Protein AF-A0A9X4EB50-F1 (afdb_monomer_lite)

Radius of gyration: 26.97 Å; chains: 1; bounding box: 68×65×65 Å

Secondary structure (DSSP, 8-state):
------------------------------------HHHHSSS-SEEEEEEESSSSBEEEEEEPGGGTT-HHHHHHHHHHHSTT-SSB-EEEEETTS--PPSB-HHHHHHTTGGGTS--SEEEETTEEEEE-TTTS-STT--GGG--STTHHHHHHHHHHHHHHHHHHHHHTPPP-THHHHHHHHHHH-S-HHHHHHHHHHHHHHHHSPP-S-TTHHHHHHHHHHHHHHHHHHHHHH---

Sequence (240 aa):
MHLSEGRMKKYILSGLFCLSLVVSFLVLAKNDDAISAETMEKKTKWHLVGGLSEGPYSPFIEISSDSLKDRSVYDGAVSAVCRDHNPCFVAFFAVGDKIPQSQESSKFFGDGGWKNYKAIAYWSNDSYTVWDCERAGADGAPLSSLCGPFVHDAYRAILSVANRATMAHFCGWAENNSLTFAKQYIQNIKNLPRRAQFQRALDETISQSYGGSPANCVSLRGMVEHDVEDAVKLLREHQI

Structure (mmCIF, N/CA/C/O backbone):
data_AF-A0A9X4EB50-F1
#
_entry.id   AF-A0A9X4EB50-F1
#
loop_
_atom_site.group_PDB
_atom_site.id
_atom_site.type_symbol
_atom_site.label_atom_id
_atom_site.label_alt_id
_atom_site.label_comp_id
_atom_site.label_asym_id
_atom_site.label_entity_id
_atom_site.label_seq_id
_atom_site.pdbx_PDB_ins_code
_atom_site.Cartn_x
_atom_site.Cartn_y
_atom_site.Cartn_z
_atom_site.occupancy
_atom_site.B_iso_or_equiv
_atom_site.auth_seq_id
_atom_site.auth_comp_id
_atom_site.auth_asym_id
_atom_site.auth_atom_id
_atom_site.pdbx_PDB_model_num
ATOM 1 N N . MET A 1 1 ? 47.250 23.700 -2.923 1.00 39.47 1 MET A N 1
ATOM 2 C CA . MET A 1 1 ? 47.155 25.174 -2.888 1.00 39.47 1 MET A CA 1
ATOM 3 C C . MET A 1 1 ? 45.768 25.546 -2.384 1.00 39.47 1 MET A C 1
ATOM 5 O O . MET A 1 1 ? 44.798 25.097 -2.966 1.00 39.47 1 MET A O 1
ATOM 9 N N . HIS A 1 2 ? 45.747 26.275 -1.267 1.00 46.38 2 HIS A N 1
ATOM 10 C CA . HIS A 1 2 ? 44.659 27.014 -0.608 1.00 46.38 2 HIS A CA 1
ATOM 11 C C . HIS A 1 2 ? 43.280 26.381 -0.335 1.00 46.38 2 HIS A C 1
ATOM 13 O O . HIS A 1 2 ? 42.388 26.351 -1.173 1.00 46.38 2 HIS A O 1
ATOM 19 N N . LEU A 1 3 ? 43.112 26.031 0.948 1.00 42.09 3 LEU A N 1
ATOM 20 C CA . LEU A 1 3 ? 41.880 26.113 1.736 1.00 42.09 3 LEU A CA 1
ATOM 21 C C . LEU A 1 3 ? 41.531 27.592 2.031 1.00 42.09 3 LEU A C 1
ATOM 23 O O . LEU A 1 3 ? 42.435 28.381 2.305 1.00 42.09 3 LEU A O 1
ATOM 27 N N . SER A 1 4 ? 4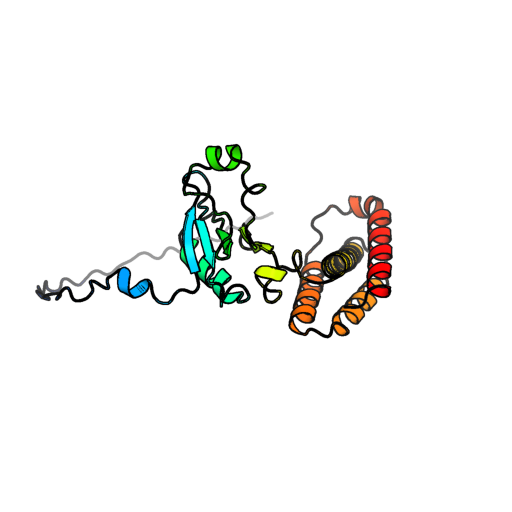0.241 27.940 2.035 1.00 45.84 4 SER A N 1
ATOM 28 C CA . SER A 1 4 ? 39.660 29.161 2.636 1.00 45.84 4 SER A CA 1
ATOM 29 C C . SER A 1 4 ? 38.245 28.777 3.093 1.00 45.84 4 SER A C 1
ATOM 31 O O . SER A 1 4 ? 37.386 28.523 2.260 1.00 45.84 4 SER A O 1
ATOM 33 N N . GLU A 1 5 ? 37.991 28.438 4.358 1.00 48.38 5 GLU A N 1
ATOM 34 C CA . GLU A 1 5 ? 37.751 29.341 5.497 1.00 48.38 5 GLU A CA 1
ATOM 35 C C . GLU A 1 5 ? 36.969 30.616 5.138 1.00 48.38 5 GLU A C 1
ATOM 37 O O . GLU A 1 5 ? 37.501 31.542 4.530 1.00 48.38 5 GLU A O 1
ATOM 42 N N . GLY A 1 6 ? 35.701 30.666 5.563 1.00 48.91 6 GLY A N 1
ATOM 43 C CA . GLY A 1 6 ? 34.831 31.841 5.531 1.00 48.91 6 GLY A CA 1
ATOM 44 C C . GLY A 1 6 ? 34.066 31.952 6.850 1.00 48.91 6 GLY A C 1
ATOM 45 O O . GLY A 1 6 ? 33.256 31.094 7.185 1.00 48.91 6 GLY A O 1
ATOM 46 N N . ARG A 1 7 ? 34.405 32.984 7.628 1.00 53.62 7 ARG A N 1
ATOM 47 C CA . ARG A 1 7 ? 34.083 33.177 9.049 1.00 53.62 7 ARG A CA 1
ATOM 48 C C . ARG A 1 7 ? 32.658 33.656 9.334 1.00 53.62 7 ARG A C 1
ATOM 50 O O . ARG A 1 7 ? 32.098 34.486 8.625 1.00 53.62 7 ARG A O 1
ATOM 57 N N . MET A 1 8 ? 32.213 33.229 10.516 1.00 40.28 8 MET A N 1
ATOM 58 C CA . MET A 1 8 ? 31.243 33.839 11.432 1.00 40.28 8 MET A CA 1
ATOM 59 C C . MET A 1 8 ? 31.139 35.372 11.368 1.00 40.28 8 MET A C 1
ATOM 61 O O . MET A 1 8 ? 32.136 36.079 11.536 1.00 40.28 8 MET A O 1
ATOM 65 N N . LYS A 1 9 ? 29.899 35.877 11.326 1.00 52.44 9 LYS A N 1
ATOM 66 C CA . LYS A 1 9 ? 29.554 37.219 11.811 1.00 52.44 9 LYS A CA 1
ATOM 67 C C . LYS A 1 9 ? 28.901 37.123 13.189 1.00 52.44 9 LYS A C 1
ATOM 69 O O . LYS A 1 9 ? 27.821 36.566 13.344 1.00 52.44 9 LYS A O 1
ATOM 74 N N . LYS A 1 10 ? 29.604 37.686 14.173 1.00 45.78 10 LYS A N 1
ATOM 75 C CA . LYS A 1 10 ? 29.105 38.052 15.500 1.00 45.78 10 LYS A CA 1
ATOM 76 C C . LYS A 1 10 ? 28.172 39.258 15.367 1.00 45.78 10 LYS A C 1
ATOM 78 O O . LYS A 1 10 ? 28.560 40.237 14.736 1.00 45.78 10 LYS A O 1
ATOM 83 N N . TYR A 1 11 ? 27.032 39.222 16.045 1.00 51.88 11 TYR A N 1
ATOM 84 C CA . TYR A 1 11 ? 26.310 40.423 16.459 1.00 51.88 11 TYR A CA 1
ATOM 85 C C . TYR A 1 11 ? 26.076 40.323 17.968 1.00 51.88 11 TYR A C 1
ATOM 87 O O . TYR A 1 11 ? 25.438 39.393 18.452 1.00 51.88 11 TYR A O 1
ATOM 95 N N . ILE A 1 12 ? 26.699 41.247 18.697 1.00 49.25 12 ILE A N 1
ATOM 96 C CA . ILE A 1 12 ? 26.521 41.510 20.128 1.00 49.25 12 ILE A CA 1
ATOM 97 C C . ILE A 1 12 ? 25.937 42.925 20.226 1.00 49.25 12 ILE A C 1
ATOM 99 O O . ILE A 1 12 ? 26.247 43.761 19.377 1.00 49.25 12 ILE A O 1
ATOM 103 N N . LEU A 1 13 ? 25.221 43.161 21.328 1.00 40.31 13 LEU A N 1
ATOM 104 C CA . LEU A 1 13 ? 24.739 44.425 21.899 1.00 40.31 13 LEU A CA 1
ATOM 105 C C . LEU A 1 13 ? 23.383 44.901 21.375 1.00 40.31 13 LEU A C 1
ATOM 107 O O . LEU A 1 13 ? 23.121 44.845 20.185 1.00 40.31 13 LEU A O 1
ATOM 111 N N . SER A 1 14 ? 22.495 45.496 22.168 1.00 43.50 14 SER A N 1
ATOM 112 C CA . SER A 1 14 ? 22.321 45.688 23.618 1.00 43.50 14 SER A CA 1
ATOM 113 C C . SER A 1 14 ? 21.072 46.569 23.744 1.00 43.50 14 SER A C 1
ATOM 115 O O . SER A 1 14 ? 20.912 47.497 22.958 1.00 43.50 14 SER A O 1
ATOM 117 N N . GLY A 1 15 ? 20.234 46.337 24.750 1.00 40.16 15 GLY A N 1
ATOM 118 C CA . GLY A 1 15 ? 19.094 47.197 25.103 1.00 40.16 15 GLY A CA 1
ATOM 119 C C . GLY A 1 15 ? 18.082 46.346 25.860 1.00 40.16 15 GLY A C 1
ATOM 120 O O . GLY A 1 15 ? 17.435 45.506 25.255 1.00 40.16 15 GLY A O 1
ATOM 121 N N . LEU A 1 16 ? 18.058 46.286 27.193 1.00 49.62 16 LEU A N 1
ATOM 122 C CA . LEU A 1 16 ? 17.945 47.332 28.217 1.00 49.62 16 LEU A CA 1
ATOM 123 C C . LEU A 1 16 ? 16.684 48.199 28.054 1.00 49.62 16 LEU A C 1
ATOM 125 O O . LEU A 1 16 ? 16.512 48.845 27.029 1.00 49.62 16 LEU A O 1
ATOM 129 N N . PHE A 1 17 ? 15.906 48.243 29.145 1.00 40.59 17 PHE A N 1
ATOM 130 C CA . PHE A 1 17 ? 14.668 48.992 29.414 1.00 40.59 17 PHE A CA 1
ATOM 131 C C . PHE A 1 17 ? 13.346 48.380 28.918 1.00 40.59 17 PHE A C 1
ATOM 133 O O . PHE A 1 17 ? 12.960 48.541 27.771 1.00 40.59 17 PHE A O 1
ATOM 140 N N . CYS A 1 18 ? 12.570 47.790 29.835 1.00 43.38 18 CYS A N 1
ATOM 141 C CA . CYS A 1 18 ? 11.530 48.560 30.530 1.00 43.38 18 CYS A CA 1
ATOM 142 C C . CYS A 1 18 ? 10.892 47.742 31.667 1.00 43.38 18 CYS A C 1
ATOM 144 O O . CYS A 1 18 ? 10.164 46.779 31.442 1.00 43.38 18 CYS A O 1
ATOM 146 N N . LEU A 1 19 ? 11.155 48.173 32.904 1.00 46.66 19 LEU A N 1
ATOM 147 C CA . LEU A 1 19 ? 10.290 47.927 34.053 1.00 46.66 19 LEU A CA 1
ATOM 148 C C . LEU A 1 19 ? 8.937 48.593 33.765 1.00 46.66 19 LEU A C 1
ATOM 150 O O . LEU A 1 19 ? 8.889 49.811 33.609 1.00 46.66 19 LEU A O 1
ATOM 154 N N . SER A 1 20 ? 7.839 47.839 33.754 1.00 46.81 20 SER A N 1
ATOM 155 C CA . SER A 1 20 ? 6.519 48.430 33.989 1.00 46.81 20 SER A CA 1
ATOM 156 C C . SER A 1 20 ? 5.539 47.410 34.564 1.00 46.81 20 SER A C 1
ATOM 158 O O . SER A 1 20 ? 5.224 46.398 33.954 1.00 46.81 20 SER A O 1
ATOM 160 N N . LEU A 1 21 ? 5.111 47.738 35.784 1.00 49.25 21 LEU A N 1
ATOM 161 C CA . LEU A 1 21 ? 3.793 47.519 36.370 1.00 49.25 21 LEU A CA 1
ATOM 162 C C . LEU A 1 21 ? 3.183 46.113 36.322 1.00 49.25 21 LEU A C 1
ATOM 164 O O . LEU A 1 21 ? 2.474 45.713 35.404 1.00 49.25 21 LEU A O 1
ATOM 168 N N . VAL A 1 22 ? 3.329 45.463 37.476 1.00 47.59 22 VAL A N 1
ATOM 169 C CA . VAL A 1 22 ? 2.351 44.552 38.068 1.00 47.59 22 VAL A CA 1
ATOM 170 C C . VAL A 1 22 ? 0.980 45.241 38.090 1.00 47.59 22 VAL A C 1
ATOM 172 O O . VAL A 1 22 ? 0.720 46.097 38.934 1.00 47.59 22 VAL A O 1
ATOM 175 N N . VAL A 1 23 ? 0.100 44.867 37.164 1.00 49.81 23 VAL A N 1
ATOM 176 C CA . VAL A 1 23 ? -1.345 45.053 37.322 1.00 49.81 23 VAL A CA 1
ATOM 177 C C . VAL A 1 23 ? -1.930 43.677 37.588 1.00 49.81 23 VAL A C 1
ATOM 179 O O . VAL A 1 23 ? -2.120 42.868 36.683 1.00 49.81 23 VAL A O 1
ATOM 182 N N . SER A 1 24 ? -2.175 43.413 38.868 1.00 46.78 24 SER A N 1
ATOM 183 C CA . SER A 1 24 ? -2.929 42.262 39.346 1.00 46.78 24 SER A CA 1
ATOM 184 C C . SER A 1 24 ? -4.380 42.374 38.877 1.00 46.78 24 SER A C 1
ATOM 186 O O . SER A 1 24 ? -5.237 42.887 39.593 1.00 46.78 24 SER A O 1
ATOM 188 N N . PHE A 1 25 ? -4.667 41.888 37.672 1.00 45.66 25 PHE A N 1
ATOM 189 C CA . PHE A 1 25 ? -6.023 41.503 37.308 1.00 45.66 25 PHE A CA 1
ATOM 190 C C . PHE A 1 25 ? -6.305 40.133 37.927 1.00 45.66 25 PHE A C 1
ATOM 192 O O . PHE A 1 25 ? -5.902 39.093 37.411 1.00 45.66 25 PHE A O 1
ATOM 199 N N . LEU A 1 26 ? -7.021 40.152 39.052 1.00 45.81 26 LEU A N 1
ATOM 200 C CA . LEU A 1 26 ? -7.859 39.046 39.505 1.00 45.81 26 LEU A CA 1
ATOM 201 C C . LEU A 1 26 ? -8.949 38.831 38.444 1.00 45.81 26 LEU A C 1
ATOM 203 O O . LEU A 1 26 ? -10.076 39.305 38.567 1.00 45.81 26 LEU A O 1
ATOM 207 N N . VAL A 1 27 ? -8.589 38.152 37.355 1.00 45.38 27 VAL A N 1
ATOM 208 C CA . VAL A 1 27 ? -9.569 37.527 36.475 1.00 45.38 27 VAL A CA 1
ATOM 209 C C . VAL A 1 27 ? -10.101 36.334 37.251 1.00 45.38 27 VAL A C 1
ATOM 211 O O . VAL A 1 27 ? -9.428 35.317 37.404 1.00 45.38 27 VAL A O 1
ATOM 214 N N . LEU A 1 28 ? -11.314 36.491 37.779 1.00 48.03 28 LEU A N 1
ATOM 215 C CA . LEU A 1 28 ? -12.214 35.388 38.089 1.00 48.03 28 LEU A CA 1
ATOM 216 C C . LEU A 1 28 ? -12.421 34.599 36.791 1.00 48.03 28 LEU A C 1
ATOM 218 O O . LEU A 1 28 ? -13.359 34.852 36.035 1.00 48.03 28 LEU A O 1
ATOM 222 N N . ALA A 1 29 ? -11.500 33.676 36.508 1.00 46.31 29 ALA A N 1
ATOM 223 C CA . ALA A 1 29 ? -11.695 32.626 35.529 1.00 46.31 29 ALA A CA 1
ATOM 224 C C . ALA A 1 29 ? -12.806 31.736 36.084 1.00 46.31 29 ALA A C 1
ATOM 226 O O . ALA A 1 29 ? -12.610 30.875 36.939 1.00 46.31 29 ALA A O 1
ATOM 227 N N . LYS A 1 30 ? -14.016 32.062 35.651 1.00 43.75 30 LYS A N 1
ATOM 228 C CA . LYS A 1 30 ? -15.194 31.232 35.775 1.00 43.75 30 LYS A CA 1
ATOM 229 C C . LYS A 1 30 ? -14.856 29.917 35.066 1.00 43.75 30 LYS A C 1
ATOM 231 O O . LYS A 1 30 ? -14.656 29.910 33.855 1.00 43.75 30 LYS A O 1
ATOM 236 N N . ASN A 1 31 ? -14.697 28.848 35.843 1.00 50.66 31 ASN A N 1
ATOM 237 C CA . ASN A 1 31 ? -14.555 27.477 35.359 1.00 50.66 31 ASN A CA 1
ATOM 238 C C . ASN A 1 31 ? -15.843 27.072 34.622 1.00 50.66 31 ASN A C 1
ATOM 240 O O . ASN A 1 31 ? -16.690 26.402 35.200 1.00 50.66 31 ASN A O 1
ATOM 244 N N . ASP A 1 32 ? -15.990 27.495 33.369 1.00 47.88 32 ASP A N 1
ATOM 245 C CA . ASP A 1 32 ? -17.069 27.079 32.463 1.00 47.88 32 ASP A CA 1
ATOM 246 C C . ASP A 1 32 ? -16.516 26.249 31.280 1.00 47.88 32 ASP A C 1
ATOM 248 O O . ASP A 1 32 ? -17.166 26.150 30.252 1.00 47.88 32 ASP A O 1
ATOM 252 N N . ASP A 1 33 ? -15.353 25.598 31.432 1.00 47.56 33 ASP A N 1
ATOM 253 C CA . ASP A 1 33 ? -14.819 24.625 30.458 1.00 47.56 33 ASP A CA 1
ATOM 254 C C . ASP A 1 33 ? -14.447 23.292 31.130 1.00 47.56 33 ASP A C 1
ATOM 256 O O . ASP A 1 33 ? -13.421 22.675 30.854 1.00 47.56 33 ASP A O 1
ATOM 260 N N . ALA A 1 34 ? -15.325 22.784 31.995 1.00 46.28 34 ALA A N 1
ATOM 261 C CA . ALA A 1 34 ? -15.475 21.336 32.092 1.00 46.28 34 ALA A CA 1
ATOM 262 C C . ALA A 1 34 ? -16.321 20.889 30.892 1.00 46.28 34 ALA A C 1
ATOM 264 O O . ALA A 1 34 ? -17.492 20.533 31.027 1.00 46.28 34 ALA A O 1
ATOM 265 N N . ILE A 1 35 ? -15.732 20.949 29.692 1.00 48.12 35 ILE A N 1
ATOM 266 C CA . ILE A 1 35 ? -16.211 20.166 28.555 1.00 48.12 35 ILE A CA 1
ATOM 267 C C . ILE A 1 35 ? -16.019 18.716 28.992 1.00 48.12 35 ILE A C 1
ATOM 269 O O . ILE A 1 35 ? -14.921 18.168 28.913 1.00 48.12 35 ILE A O 1
ATOM 273 N N . SER A 1 36 ? -17.079 18.148 29.569 1.00 43.75 36 SER A N 1
ATOM 274 C CA . SER A 1 36 ? -17.135 16.752 29.976 1.00 43.75 36 SER A CA 1
ATOM 275 C C . SER A 1 36 ? -16.658 15.894 28.808 1.00 43.75 36 SER A C 1
ATOM 277 O O . SER A 1 36 ? -17.140 16.044 27.682 1.00 43.75 36 SER A O 1
ATOM 279 N N . ALA A 1 37 ? -15.706 14.999 29.069 1.00 50.03 37 ALA A N 1
ATOM 280 C CA . ALA A 1 37 ? -15.256 14.001 28.104 1.00 50.03 37 ALA A CA 1
ATOM 281 C C . ALA A 1 37 ? -16.437 13.176 27.540 1.00 50.03 37 ALA A C 1
ATOM 283 O O . ALA A 1 37 ? -16.363 12.708 26.407 1.00 50.03 37 ALA A O 1
ATOM 284 N N . GLU A 1 38 ? -17.563 13.104 28.262 1.00 45.56 38 GLU A N 1
ATOM 285 C CA . GLU A 1 38 ? -18.809 12.462 27.816 1.00 45.56 38 GLU A CA 1
ATOM 286 C C . GLU A 1 38 ? -19.515 13.203 26.666 1.00 45.56 38 GLU A C 1
ATOM 288 O O . GLU A 1 38 ? -20.255 12.592 25.899 1.00 45.56 38 GLU A O 1
ATOM 293 N N . THR A 1 39 ? -19.291 14.510 26.472 1.00 41.53 39 THR A N 1
ATOM 294 C CA . THR A 1 39 ? -19.908 15.254 25.354 1.00 41.53 39 THR A CA 1
ATOM 295 C C . THR A 1 39 ? -19.079 15.211 24.066 1.00 41.53 39 THR A C 1
ATOM 297 O O . THR A 1 39 ? -19.601 15.538 22.999 1.00 41.53 39 THR A O 1
ATOM 300 N N . MET A 1 40 ? -17.813 14.777 24.130 1.00 44.44 40 MET A N 1
ATOM 301 C CA . MET A 1 40 ? -16.990 14.470 22.947 1.00 44.44 40 MET A CA 1
ATOM 302 C C . MET A 1 40 ? -17.185 13.032 22.441 1.00 44.44 40 MET A C 1
ATOM 304 O O . MET A 1 40 ? -16.846 12.739 21.296 1.00 44.44 40 MET A O 1
ATOM 308 N N . GLU A 1 41 ? -17.804 12.160 23.240 1.00 47.09 41 GLU A N 1
ATOM 309 C CA . GLU A 1 41 ? -18.050 10.744 22.925 1.00 47.09 41 GLU A CA 1
ATOM 310 C C . GLU A 1 41 ? -19.070 10.536 21.784 1.00 47.09 41 GLU A C 1
ATOM 312 O O . GLU A 1 41 ? -19.287 9.429 21.299 1.00 47.09 41 GLU A O 1
ATOM 317 N N . LYS A 1 42 ? -19.684 11.616 21.289 1.00 51.75 42 LYS A N 1
ATOM 318 C CA . LYS A 1 42 ? -20.732 11.572 20.265 1.00 51.75 42 LYS A CA 1
ATOM 319 C C . LYS A 1 42 ? -20.375 12.377 19.016 1.00 51.75 42 LYS A C 1
ATOM 321 O O . LYS A 1 42 ? -21.137 13.258 18.620 1.00 51.75 42 LYS A O 1
ATOM 326 N N . LYS A 1 43 ? -19.230 12.091 18.376 1.00 62.59 43 LYS A N 1
ATOM 327 C CA . LYS A 1 43 ? -19.022 12.465 16.955 1.00 62.59 43 LYS A CA 1
ATOM 328 C C . LYS A 1 43 ? -17.839 11.836 16.218 1.00 62.59 43 LYS A C 1
ATOM 330 O O . LYS A 1 43 ? -17.666 12.146 15.038 1.00 62.59 43 LYS A O 1
ATOM 335 N N . THR A 1 44 ? -17.017 11.002 16.847 1.00 83.00 44 THR A N 1
ATOM 336 C CA . THR A 1 44 ? -15.944 10.311 16.122 1.00 83.00 44 THR A CA 1
ATOM 337 C C . THR A 1 44 ? -16.485 9.028 15.497 1.00 83.00 44 THR A C 1
ATOM 339 O O . THR A 1 44 ? -17.208 8.267 16.128 1.00 83.00 44 THR A O 1
ATOM 342 N N . LYS A 1 45 ? -16.142 8.789 14.229 1.00 95.50 45 LYS A N 1
ATOM 343 C CA . LYS A 1 45 ? -16.490 7.573 13.467 1.00 95.50 45 LYS A CA 1
ATOM 344 C C . LYS A 1 45 ? -15.583 6.374 13.814 1.00 95.50 45 LYS A C 1
ATOM 346 O O . LYS A 1 45 ? -15.393 5.459 13.012 1.00 95.50 45 LYS A O 1
ATOM 351 N N . TRP A 1 46 ? -14.939 6.442 14.974 1.00 96.94 46 TRP A N 1
ATOM 352 C CA . TRP A 1 46 ? -13.966 5.486 15.478 1.00 96.94 46 TRP A CA 1
ATOM 353 C C . TRP A 1 46 ? -13.783 5.671 16.986 1.00 96.94 46 TRP A C 1
ATOM 355 O O . TRP A 1 46 ? -14.023 6.765 17.515 1.00 96.94 46 TRP A O 1
ATOM 365 N N . HIS A 1 47 ? -13.315 4.621 17.657 1.00 96.00 47 HIS A N 1
ATOM 366 C CA . HIS A 1 47 ? -13.011 4.610 19.088 1.00 96.00 47 HIS A CA 1
ATOM 367 C C . HIS A 1 47 ? -11.738 3.819 19.390 1.00 96.00 47 HIS A C 1
ATOM 369 O O . HIS A 1 47 ? -11.449 2.795 18.773 1.00 96.00 47 HIS A O 1
ATOM 375 N N . LEU A 1 48 ? -10.966 4.310 20.362 1.00 96.50 48 LEU A N 1
ATOM 376 C CA . LEU A 1 48 ? -9.804 3.605 20.897 1.00 96.50 48 LEU A CA 1
ATOM 377 C C . LEU A 1 48 ? -10.293 2.481 21.821 1.00 96.50 48 LEU A C 1
ATOM 379 O O . LEU A 1 48 ? -10.901 2.748 22.853 1.00 96.50 48 LEU A O 1
ATOM 383 N N . VAL A 1 49 ? -10.021 1.232 21.453 1.00 97.06 49 VAL A N 1
ATOM 384 C CA . VAL A 1 49 ? -10.494 0.023 22.159 1.00 97.06 49 VAL A CA 1
ATOM 385 C C . VAL A 1 49 ? -9.397 -0.688 22.942 1.00 97.06 49 VAL A C 1
ATOM 387 O O . VAL A 1 49 ? -9.682 -1.570 23.749 1.00 97.06 49 VAL A O 1
ATOM 390 N N . GLY A 1 50 ? -8.141 -0.303 22.731 1.00 96.56 50 GLY A N 1
ATOM 391 C CA . GLY A 1 50 ? -7.022 -0.804 23.511 1.00 96.56 50 GLY A CA 1
ATOM 392 C C . GLY A 1 50 ? -5.673 -0.448 22.909 1.00 96.56 50 GLY A C 1
ATOM 393 O O . GLY A 1 50 ? -5.553 0.504 22.139 1.00 96.56 50 GLY A O 1
ATOM 394 N N . GLY A 1 51 ? -4.652 -1.221 23.258 1.00 97.31 51 GLY A N 1
ATOM 395 C CA . GLY A 1 51 ? -3.326 -1.122 22.660 1.00 97.31 51 GLY A CA 1
ATOM 396 C C . GLY A 1 51 ? -2.295 -1.987 23.372 1.00 97.31 51 GLY A C 1
ATOM 397 O O . GLY A 1 51 ? -2.577 -2.586 24.412 1.00 97.31 51 GLY A O 1
ATOM 398 N N . LEU A 1 52 ? -1.086 -2.044 22.821 1.00 97.19 52 LEU A N 1
ATOM 399 C CA . LEU A 1 52 ? 0.036 -2.691 23.501 1.00 97.19 52 LEU A CA 1
ATOM 400 C C . LEU A 1 52 ? 0.646 -1.742 24.536 1.00 97.19 52 LEU A C 1
ATOM 402 O O . LEU A 1 52 ? 0.927 -0.584 24.228 1.00 97.19 52 LEU A O 1
ATOM 406 N N . SER A 1 53 ? 0.851 -2.233 25.759 1.00 93.56 53 SER A N 1
ATOM 407 C CA . SER A 1 53 ? 1.400 -1.441 26.872 1.00 93.56 53 SER A CA 1
ATOM 408 C C . SER A 1 53 ? 2.929 -1.359 26.881 1.00 93.56 53 SER A C 1
ATOM 410 O O . SER A 1 53 ? 3.491 -0.551 27.614 1.00 93.56 53 SER A O 1
ATOM 412 N N . GLU A 1 54 ? 3.604 -2.182 26.077 1.00 91.88 54 GLU A N 1
ATOM 413 C CA . GLU A 1 54 ? 5.064 -2.230 25.971 1.00 91.88 54 GLU A CA 1
ATOM 414 C C . GLU A 1 54 ? 5.527 -2.149 24.520 1.00 91.88 54 GLU A C 1
ATOM 416 O O . GLU A 1 54 ? 4.917 -2.744 23.628 1.00 91.88 54 GLU A O 1
ATOM 421 N N . GLY A 1 55 ? 6.674 -1.502 24.309 1.00 90.69 55 GLY A N 1
ATOM 422 C CA . GLY A 1 55 ? 7.272 -1.309 22.993 1.00 90.69 55 GLY A CA 1
ATOM 423 C C . GLY A 1 55 ? 6.780 -0.032 22.303 1.00 90.69 55 GLY A C 1
ATOM 424 O O . GLY A 1 55 ? 6.375 0.917 22.975 1.00 90.69 55 GLY A O 1
ATOM 425 N N . PRO A 1 56 ? 6.863 0.024 20.964 1.00 91.88 56 PRO A N 1
ATOM 426 C CA . PRO A 1 56 ? 6.287 1.103 20.166 1.00 91.88 56 PRO A CA 1
ATOM 427 C C . PRO A 1 56 ? 4.816 1.350 20.499 1.00 91.88 56 PRO A C 1
ATOM 429 O O . PRO A 1 56 ? 4.058 0.395 20.687 1.00 91.88 56 PRO A O 1
ATOM 432 N N . TYR A 1 57 ? 4.404 2.618 20.528 1.00 95.19 57 TYR A N 1
ATOM 433 C CA . TYR A 1 57 ? 3.019 2.982 20.822 1.00 95.19 57 TYR A CA 1
ATOM 434 C C . TYR A 1 57 ? 2.087 2.337 19.791 1.00 95.19 57 TYR A C 1
ATOM 436 O O . TYR A 1 57 ? 2.160 2.661 18.604 1.00 95.19 57 TYR A O 1
ATOM 444 N N . SER A 1 58 ? 1.257 1.392 20.247 1.00 97.31 58 SER A N 1
ATOM 445 C CA . SER A 1 58 ? 0.485 0.517 19.359 1.00 97.31 58 SER A CA 1
ATOM 446 C C . SER A 1 58 ? -1.011 0.485 19.698 1.00 97.31 58 SER A C 1
ATOM 448 O O . SER A 1 58 ? -1.473 -0.508 20.269 1.00 97.31 58 SER A O 1
ATOM 450 N N . PRO A 1 59 ? -1.777 1.561 19.432 1.00 97.75 59 PRO A N 1
ATOM 451 C CA . PRO A 1 59 ? -3.210 1.609 19.708 1.00 97.75 59 PRO A CA 1
ATOM 452 C C . PRO A 1 59 ? -4.026 0.667 18.813 1.00 97.75 59 PRO A C 1
ATOM 454 O O . PRO A 1 59 ? -3.724 0.448 17.635 1.00 97.75 59 PRO A O 1
ATOM 457 N N . PHE A 1 60 ? -5.121 0.166 19.379 1.00 98.31 60 PHE A N 1
ATOM 458 C CA . PHE A 1 60 ? -6.159 -0.587 18.685 1.00 98.31 60 PHE A CA 1
ATOM 459 C C . PHE A 1 60 ? -7.396 0.290 18.549 1.00 98.31 60 PHE A C 1
ATOM 461 O O . PHE A 1 60 ? -7.920 0.792 19.545 1.00 98.31 60 PHE A O 1
ATOM 468 N N . ILE A 1 61 ? -7.860 0.473 17.320 1.00 98.19 61 ILE A N 1
ATOM 469 C CA . ILE A 1 61 ? -8.988 1.337 16.988 1.00 98.19 61 ILE A CA 1
ATOM 470 C C . ILE A 1 61 ? -10.080 0.492 16.348 1.00 98.19 61 ILE A C 1
ATOM 472 O O . ILE A 1 61 ? -9.812 -0.270 15.423 1.00 98.19 61 ILE A O 1
ATOM 476 N N . GLU A 1 62 ? -11.314 0.646 16.805 1.00 98.00 62 GLU A N 1
ATOM 477 C CA . GLU A 1 62 ? -12.484 0.098 16.126 1.00 98.00 62 GLU A CA 1
ATOM 478 C C . GLU A 1 62 ? -13.177 1.219 15.337 1.00 98.00 62 GLU A C 1
ATOM 480 O O . GLU A 1 62 ? -13.331 2.343 15.817 1.00 98.00 62 GLU A O 1
ATOM 485 N N . ILE A 1 63 ? -13.531 0.934 14.084 1.00 97.94 63 ILE A N 1
ATOM 486 C CA . ILE A 1 63 ? -14.165 1.875 13.156 1.00 97.94 63 ILE A CA 1
ATOM 487 C C . ILE A 1 63 ? -15.673 1.624 13.124 1.00 97.94 63 ILE A C 1
ATOM 489 O O . ILE A 1 63 ? -16.123 0.478 13.031 1.00 97.94 63 ILE A O 1
ATOM 493 N N . SER A 1 64 ? -16.461 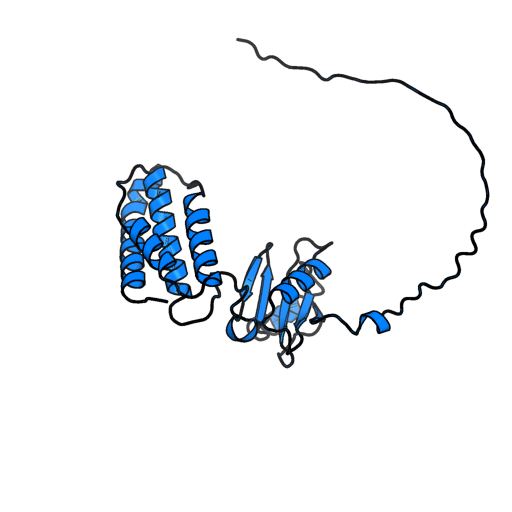2.702 13.139 1.00 96.81 64 SER A N 1
ATOM 494 C CA . SER A 1 64 ? -17.919 2.636 13.017 1.00 96.81 64 SER A CA 1
ATOM 495 C C . SER A 1 64 ? -18.337 1.960 11.707 1.00 96.81 64 SER A C 1
ATOM 497 O O . SER A 1 64 ? -17.768 2.218 10.646 1.00 96.81 64 SER A O 1
ATOM 499 N N . SER A 1 65 ? -19.364 1.109 11.759 1.00 95.56 65 SER A N 1
ATOM 500 C CA . SER A 1 65 ? -19.797 0.293 10.614 1.00 95.56 65 SER A CA 1
ATOM 501 C C . SER A 1 65 ? -20.210 1.111 9.382 1.00 95.56 65 SER A C 1
ATOM 503 O O . SER A 1 65 ? -19.955 0.694 8.254 1.00 95.56 65 SER A O 1
ATOM 505 N N . ASP A 1 66 ? -20.788 2.294 9.586 1.00 95.75 66 ASP A N 1
ATOM 506 C CA . ASP A 1 66 ? -21.190 3.244 8.538 1.00 95.75 66 ASP A CA 1
ATOM 507 C C . ASP A 1 66 ? -20.011 3.974 7.870 1.00 95.75 66 ASP A C 1
ATOM 509 O O . ASP A 1 66 ? -20.178 4.658 6.861 1.00 95.75 66 ASP A O 1
ATOM 513 N N . SER A 1 67 ? -18.816 3.812 8.431 1.00 95.88 67 SER A N 1
ATOM 514 C CA . SER A 1 67 ? -17.617 4.576 8.105 1.00 95.88 67 SER A CA 1
ATOM 515 C C . SER A 1 67 ? -16.432 3.686 7.733 1.00 95.88 67 SER A C 1
ATOM 517 O O . SER A 1 67 ? -15.363 4.192 7.404 1.00 95.88 67 SER A O 1
ATOM 519 N N . LEU A 1 68 ? -16.628 2.361 7.708 1.00 94.75 68 LEU A N 1
ATOM 520 C CA . LEU A 1 68 ? -15.585 1.383 7.393 1.00 94.75 68 LEU A CA 1
ATOM 521 C C . LEU A 1 68 ? -14.903 1.636 6.052 1.00 94.75 68 LEU A C 1
ATOM 523 O O . LEU A 1 68 ? -13.721 1.361 5.929 1.00 94.75 68 LEU A O 1
ATOM 527 N N . LYS A 1 69 ? -15.616 2.161 5.053 1.00 93.12 69 LYS A N 1
ATOM 528 C CA . LYS A 1 69 ? -15.074 2.376 3.701 1.00 93.12 69 LYS A CA 1
ATOM 529 C C . LYS A 1 69 ? -14.540 3.789 3.453 1.00 93.12 69 LYS A C 1
ATOM 531 O O . LYS A 1 69 ? -14.193 4.116 2.323 1.00 93.12 69 LYS A O 1
ATOM 536 N N . ASP A 1 70 ? -14.515 4.634 4.479 1.00 92.88 70 ASP A N 1
ATOM 537 C CA . ASP A 1 70 ? -14.116 6.037 4.378 1.00 92.88 70 ASP A CA 1
ATOM 538 C C . ASP A 1 70 ? -12.663 6.213 4.842 1.00 92.88 70 ASP A C 1
ATOM 540 O O . ASP A 1 70 ? -12.395 6.317 6.039 1.00 92.88 70 ASP A O 1
ATOM 544 N N . ARG A 1 71 ? -11.710 6.284 3.897 1.00 91.62 71 ARG A N 1
ATOM 545 C CA . ARG A 1 71 ? -10.272 6.466 4.194 1.00 91.62 71 ARG A CA 1
ATOM 546 C C . ARG A 1 71 ? -10.001 7.627 5.150 1.00 91.62 71 ARG A C 1
ATOM 548 O O . ARG A 1 71 ? -9.123 7.526 6.003 1.00 91.62 71 ARG A O 1
ATOM 555 N N . SER A 1 72 ? -10.749 8.723 5.019 1.00 93.12 72 SER A N 1
ATOM 556 C CA . SER A 1 72 ? -10.506 9.931 5.813 1.00 93.12 72 SER A CA 1
ATOM 557 C C . SER A 1 72 ? -10.675 9.688 7.316 1.00 93.12 72 SER A C 1
ATOM 559 O O . SER A 1 72 ? -10.044 10.364 8.128 1.00 93.12 72 SER A O 1
ATOM 561 N N . VAL A 1 73 ? -11.465 8.679 7.692 1.00 95.62 73 VAL A N 1
ATOM 562 C CA . VAL A 1 73 ? -11.670 8.255 9.079 1.00 95.62 73 VAL A CA 1
ATOM 563 C C . VAL A 1 73 ? -10.413 7.597 9.636 1.00 95.62 73 VAL A C 1
ATOM 565 O O . VAL A 1 73 ? -10.001 7.934 10.743 1.00 95.62 73 VAL A O 1
ATOM 568 N N . TYR A 1 74 ? -9.772 6.725 8.857 1.00 95.75 74 TYR A N 1
ATOM 569 C CA . TYR A 1 74 ? -8.508 6.087 9.228 1.00 95.75 74 TYR A CA 1
ATOM 570 C C . TYR A 1 74 ? -7.391 7.127 9.346 1.00 95.75 74 TYR A C 1
ATOM 572 O O . TYR A 1 74 ? -6.725 7.199 10.375 1.00 95.75 74 TYR A O 1
ATOM 580 N N . ASP A 1 75 ? -7.247 7.995 8.340 1.00 94.69 75 ASP A N 1
ATOM 581 C CA . ASP A 1 75 ? -6.208 9.034 8.320 1.00 94.69 75 ASP A CA 1
ATOM 582 C C . ASP A 1 75 ? -6.391 10.032 9.481 1.00 94.69 75 ASP A C 1
ATOM 584 O O . ASP A 1 75 ? -5.424 10.436 10.137 1.00 94.69 75 ASP A O 1
ATOM 588 N N . GLY A 1 76 ? -7.644 10.391 9.786 1.00 95.44 76 GLY A N 1
ATOM 589 C CA . GLY A 1 76 ? -7.996 11.219 10.936 1.00 95.44 76 GLY A CA 1
ATOM 590 C C . GLY A 1 76 ? -7.693 10.541 12.274 1.00 95.44 76 GLY A C 1
ATOM 591 O O . GLY A 1 76 ? -7.176 11.192 13.182 1.00 95.44 76 GLY A O 1
ATOM 592 N N . ALA A 1 77 ? -7.958 9.237 12.389 1.00 96.62 77 ALA A N 1
ATOM 593 C CA . ALA A 1 77 ? -7.638 8.451 13.575 1.00 96.62 77 ALA A CA 1
ATOM 594 C C . ALA A 1 77 ? -6.122 8.345 13.803 1.00 96.62 77 ALA A C 1
ATOM 596 O O . ALA A 1 77 ? -5.660 8.659 14.899 1.00 96.62 77 ALA A O 1
ATOM 597 N N . VAL A 1 78 ? -5.338 8.007 12.767 1.00 96.75 78 VAL A N 1
ATOM 598 C CA . VAL A 1 78 ? -3.861 7.999 12.820 1.00 96.75 78 VAL A CA 1
ATOM 599 C C . VAL A 1 78 ? -3.338 9.359 13.279 1.00 96.75 78 VAL A C 1
ATOM 601 O O . VAL A 1 78 ? -2.563 9.436 14.230 1.00 96.75 78 VAL A O 1
ATOM 604 N N . SER A 1 79 ? -3.807 10.442 12.653 1.00 95.12 79 SER A N 1
ATOM 605 C CA . SER A 1 79 ? -3.377 11.807 12.984 1.00 95.12 79 SER A CA 1
ATOM 606 C C . SER A 1 79 ? -3.701 12.201 14.429 1.00 95.12 79 SER A C 1
ATOM 608 O O . SER A 1 79 ? -2.974 12.989 15.037 1.00 95.12 79 SER A O 1
ATOM 610 N N . ALA A 1 80 ? -4.796 11.677 14.985 1.00 95.69 80 ALA A N 1
ATOM 611 C CA . ALA A 1 80 ? -5.193 11.934 16.362 1.00 95.69 80 ALA A CA 1
ATOM 612 C C . ALA A 1 80 ? -4.324 11.169 17.370 1.00 95.69 80 ALA A C 1
ATOM 614 O O . ALA A 1 80 ? -3.880 11.766 18.347 1.00 95.69 80 ALA A O 1
ATOM 615 N N . VAL A 1 81 ? -4.060 9.877 17.137 1.00 95.94 81 VAL A N 1
ATOM 616 C CA . VAL A 1 81 ? -3.373 9.018 18.122 1.00 95.94 81 VAL A CA 1
ATOM 617 C C . VAL A 1 81 ? -1.845 9.057 18.009 1.00 95.94 81 VAL A C 1
ATOM 619 O O . VAL A 1 81 ? -1.145 8.907 19.009 1.00 95.94 81 VAL A O 1
ATOM 622 N N . CYS A 1 82 ? -1.304 9.305 16.815 1.00 95.69 82 CYS A N 1
ATOM 623 C CA . CYS A 1 82 ? 0.141 9.286 16.574 1.00 95.69 82 CYS A CA 1
ATOM 624 C C . CYS A 1 82 ? 0.832 10.647 16.739 1.00 95.69 82 CYS A C 1
ATOM 626 O O . CYS A 1 82 ? 2.048 10.710 16.591 1.00 95.69 82 CYS A O 1
ATOM 628 N N . ARG A 1 83 ? 0.100 11.732 17.039 1.00 92.25 83 ARG A N 1
ATOM 629 C CA . ARG A 1 83 ? 0.639 13.109 17.067 1.00 92.25 83 ARG A CA 1
ATOM 630 C C . ARG A 1 83 ? 1.937 13.251 17.869 1.00 92.25 83 ARG A C 1
ATOM 632 O O . ARG A 1 83 ? 2.860 13.911 17.406 1.00 92.25 83 ARG A O 1
ATOM 639 N N . ASP A 1 84 ? 1.988 12.617 19.037 1.00 92.19 84 ASP A N 1
ATOM 640 C CA . ASP A 1 84 ? 3.084 12.750 20.003 1.00 92.19 84 ASP A CA 1
ATOM 641 C C . ASP A 1 84 ? 3.902 11.452 20.158 1.00 92.19 84 ASP A C 1
ATOM 643 O O . ASP A 1 84 ? 4.687 11.309 21.095 1.00 92.19 84 ASP A O 1
ATOM 647 N N . HIS A 1 85 ? 3.730 10.491 19.242 1.00 90.00 85 HIS A N 1
ATOM 648 C CA . HIS A 1 85 ? 4.327 9.159 19.342 1.00 90.00 85 HIS A CA 1
ATOM 649 C C . HIS A 1 85 ? 5.102 8.793 18.073 1.00 90.00 85 HIS A C 1
ATOM 651 O O . HIS A 1 85 ? 4.544 8.748 16.979 1.00 90.00 85 HIS A O 1
ATOM 657 N N . ASN A 1 86 ? 6.388 8.465 18.221 1.00 89.62 86 ASN A N 1
ATOM 658 C CA . ASN A 1 86 ? 7.220 7.949 17.135 1.00 89.62 86 ASN A CA 1
ATOM 659 C C . ASN A 1 86 ? 8.223 6.906 17.678 1.00 89.62 86 ASN A C 1
ATOM 661 O O . ASN A 1 86 ? 9.055 7.273 18.512 1.00 89.62 86 ASN A O 1
ATOM 665 N N . PRO A 1 87 ? 8.185 5.631 17.238 1.00 92.56 87 PRO A N 1
ATOM 666 C CA . PRO A 1 87 ? 7.258 5.052 16.256 1.00 92.56 87 PRO A CA 1
ATOM 667 C C . PRO A 1 87 ? 5.824 4.877 16.789 1.00 92.56 87 PRO A C 1
ATOM 669 O O . PRO A 1 87 ? 5.622 4.594 17.971 1.00 92.56 87 PRO A O 1
ATOM 672 N N . CYS A 1 88 ? 4.839 5.010 15.893 1.00 95.88 88 CYS A N 1
ATOM 673 C CA . CYS A 1 88 ? 3.416 4.766 16.154 1.00 95.88 88 CYS A CA 1
ATOM 674 C C . CYS A 1 88 ? 2.871 3.697 15.197 1.00 95.88 88 CYS A C 1
ATOM 676 O O . CYS A 1 88 ? 3.048 3.807 13.980 1.00 95.88 88 CYS A O 1
ATOM 678 N N . PHE A 1 89 ? 2.190 2.684 15.733 1.00 96.94 89 PHE A N 1
ATOM 679 C CA . PHE A 1 89 ? 1.584 1.603 14.956 1.00 96.94 89 PHE A CA 1
ATOM 680 C C . PHE A 1 89 ? 0.096 1.476 15.258 1.00 96.94 89 PHE A C 1
ATOM 682 O O . PHE A 1 89 ? -0.285 1.198 16.384 1.00 96.94 89 PHE A O 1
ATOM 689 N N . VAL A 1 90 ? -0.775 1.641 14.270 1.00 98.06 90 VAL A N 1
ATOM 690 C CA . VAL A 1 90 ? -2.224 1.652 14.528 1.00 98.06 90 VAL A CA 1
ATOM 691 C C . VAL A 1 90 ? -2.867 0.441 13.880 1.00 98.06 90 VAL A C 1
ATOM 693 O O . VAL A 1 90 ? -2.770 0.276 12.665 1.00 98.06 90 VAL A O 1
ATOM 696 N N . ALA A 1 91 ? -3.535 -0.394 14.674 1.00 98.19 91 ALA A N 1
ATOM 697 C CA . ALA A 1 91 ? -4.338 -1.497 14.157 1.00 98.19 91 ALA A CA 1
ATOM 698 C C . ALA A 1 91 ? -5.820 -1.123 14.174 1.00 98.19 91 ALA A C 1
ATOM 700 O O . ALA A 1 91 ? -6.355 -0.728 15.210 1.00 98.19 91 ALA A O 1
ATOM 701 N N . PHE A 1 92 ? -6.475 -1.277 13.028 1.00 98.12 92 PHE A N 1
ATOM 702 C CA . PHE A 1 92 ? -7.884 -0.961 12.843 1.00 98.12 92 PHE A CA 1
ATOM 703 C C . PHE A 1 92 ? -8.725 -2.227 12.757 1.00 98.12 92 PHE A C 1
ATOM 705 O O . PHE A 1 92 ? -8.368 -3.174 12.057 1.00 98.12 92 PHE A O 1
ATOM 712 N N . PHE A 1 93 ? -9.876 -2.212 13.410 1.00 98.38 93 PHE A N 1
ATOM 713 C CA . PHE A 1 93 ? -10.834 -3.307 13.466 1.00 98.38 93 PHE A CA 1
ATOM 714 C C . PHE A 1 93 ? -12.225 -2.794 13.086 1.00 98.38 93 PHE A C 1
ATOM 716 O O . PHE A 1 93 ? -12.541 -1.622 13.288 1.00 98.38 93 PHE A O 1
ATOM 723 N N . ALA A 1 94 ? -13.066 -3.657 12.525 1.00 98.00 94 ALA A N 1
ATOM 724 C CA . ALA A 1 94 ? -14.483 -3.359 12.372 1.00 98.00 94 ALA A CA 1
ATOM 725 C C . ALA A 1 94 ? -15.263 -3.780 13.618 1.00 98.00 94 ALA A C 1
ATOM 727 O O . ALA A 1 94 ? -14.858 -4.691 14.340 1.00 98.00 94 ALA A O 1
ATOM 728 N N . VAL A 1 95 ? -16.452 -3.203 13.788 1.00 96.94 95 VAL A N 1
ATOM 729 C CA . VAL A 1 95 ? -17.430 -3.677 14.774 1.00 96.94 95 VAL A CA 1
ATOM 730 C C . VAL A 1 95 ? -17.655 -5.187 14.622 1.00 96.94 95 VAL A C 1
ATOM 732 O O . VAL A 1 95 ? -18.018 -5.668 13.546 1.00 96.94 95 VAL A O 1
ATOM 735 N N . GLY A 1 96 ? -17.458 -5.923 15.718 1.00 96.44 96 GLY A N 1
ATOM 736 C CA . GLY A 1 96 ? -17.626 -7.378 15.781 1.00 96.44 96 GLY A CA 1
ATOM 737 C C . GLY A 1 96 ? -16.372 -8.194 15.450 1.00 96.44 96 GLY A C 1
ATOM 738 O O . GLY A 1 96 ? -16.408 -9.419 15.583 1.00 96.44 96 GLY A O 1
ATOM 739 N N . ASP A 1 97 ? -15.263 -7.556 15.061 1.00 97.81 97 ASP A N 1
ATOM 740 C CA . ASP A 1 97 ? -13.978 -8.249 14.987 1.00 97.81 97 ASP A CA 1
ATOM 741 C C . ASP A 1 97 ? -13.520 -8.718 16.369 1.00 97.81 97 ASP A C 1
ATOM 743 O O . ASP A 1 97 ? -13.845 -8.150 17.412 1.00 97.81 97 ASP A O 1
ATOM 747 N N . LYS A 1 98 ? -12.694 -9.765 16.378 1.00 96.94 98 LYS A N 1
ATOM 748 C CA . LYS A 1 98 ? -11.966 -10.152 17.581 1.00 96.94 98 LYS A CA 1
ATOM 749 C C . LYS A 1 98 ? -10.829 -9.154 17.804 1.00 96.94 98 LYS A C 1
ATOM 751 O O . LYS A 1 98 ? -9.844 -9.178 17.067 1.00 96.94 98 LYS A O 1
ATOM 756 N N . ILE A 1 99 ? -10.950 -8.336 18.845 1.00 96.25 99 ILE A N 1
ATOM 757 C CA . ILE A 1 99 ? -9.957 -7.324 19.225 1.00 96.25 99 ILE A CA 1
ATOM 758 C C . ILE A 1 99 ? -9.196 -7.798 20.473 1.00 96.25 99 ILE A C 1
ATOM 760 O O . ILE A 1 99 ? -9.822 -8.280 21.422 1.00 96.25 99 ILE A O 1
ATOM 764 N N . PRO A 1 100 ? -7.856 -7.720 20.493 1.00 94.12 100 PRO A N 1
ATOM 765 C CA . PRO A 1 100 ? -7.076 -8.021 21.689 1.00 94.12 100 PRO A CA 1
ATOM 766 C C . PRO A 1 100 ? -7.355 -6.991 22.794 1.00 94.12 100 PRO A C 1
ATOM 768 O O . PRO A 1 100 ? -7.504 -5.800 22.526 1.00 94.12 100 PRO A O 1
ATOM 771 N N . GLN A 1 101 ? -7.394 -7.442 24.050 1.00 94.38 101 GLN A N 1
ATOM 772 C CA . GLN A 1 101 ? -7.423 -6.529 25.196 1.00 94.38 101 GLN A CA 1
ATOM 773 C C . GLN A 1 101 ? -6.109 -5.745 25.288 1.00 94.38 101 GLN A C 1
ATOM 775 O O . GLN A 1 101 ? -5.079 -6.194 24.779 1.00 94.38 101 GLN A O 1
ATOM 780 N N . SER A 1 102 ? -6.129 -4.599 25.972 1.00 97.12 102 SER A N 1
ATOM 781 C CA . SER A 1 102 ? -4.896 -3.876 26.290 1.00 97.12 102 SER A CA 1
ATOM 782 C C . SER A 1 102 ? -3.971 -4.748 27.129 1.00 97.12 102 SER A C 1
ATOM 784 O O . SER A 1 102 ? -4.343 -5.168 28.226 1.00 97.12 102 SER A O 1
ATOM 786 N N . GLN A 1 103 ? -2.782 -5.040 26.611 1.00 96.88 103 GLN A N 1
ATOM 787 C CA . GLN A 1 103 ? -1.847 -5.964 27.248 1.00 96.88 103 GLN A CA 1
ATOM 788 C C . GLN A 1 103 ? -0.410 -5.760 26.771 1.00 96.88 103 GLN A C 1
ATOM 790 O O . GLN A 1 103 ? -0.152 -5.047 25.803 1.00 96.88 103 GLN A O 1
ATOM 795 N N . GLU A 1 104 ? 0.532 -6.426 27.432 1.00 96.94 104 GLU A N 1
ATOM 796 C CA . GLU A 1 104 ? 1.938 -6.417 27.032 1.00 96.94 104 GLU A CA 1
ATOM 797 C C . GLU A 1 104 ? 2.142 -7.074 25.660 1.00 96.94 104 GLU A C 1
ATOM 799 O O . GLU A 1 104 ? 1.469 -8.047 25.295 1.00 96.94 104 GLU A O 1
ATOM 804 N N . SER A 1 105 ? 3.130 -6.575 24.914 1.00 95.56 105 SER A N 1
ATOM 805 C CA . SER A 1 105 ? 3.502 -7.108 23.598 1.00 95.56 105 SER A CA 1
ATOM 806 C C . SER A 1 105 ? 3.845 -8.601 23.657 1.00 95.56 105 SER A C 1
ATOM 808 O O . SER A 1 105 ? 3.415 -9.376 22.802 1.00 95.56 105 SER A O 1
ATOM 810 N N . SER A 1 106 ? 4.566 -9.028 24.698 1.00 96.12 106 SER A N 1
ATOM 811 C CA . SER A 1 106 ? 4.945 -10.428 24.928 1.00 96.12 106 SER A CA 1
ATOM 812 C C . SER A 1 106 ? 3.720 -11.350 25.013 1.00 96.12 106 SER A C 1
ATOM 814 O O . SER A 1 106 ? 3.659 -12.371 24.324 1.00 96.12 106 SER A O 1
ATOM 816 N N . LYS A 1 107 ? 2.705 -10.949 25.787 1.00 96.12 107 LYS A N 1
ATOM 817 C CA . LYS A 1 107 ? 1.435 -11.663 25.942 1.00 96.12 107 LYS A CA 1
ATOM 818 C C . LYS A 1 107 ? 0.638 -11.682 24.642 1.00 96.12 107 LYS A C 1
ATOM 820 O O . LYS A 1 107 ? 0.160 -12.739 24.245 1.00 96.12 107 LYS A O 1
ATOM 825 N N . PHE A 1 108 ? 0.559 -10.557 23.930 1.00 96.62 108 PHE A N 1
ATOM 826 C CA . PHE A 1 108 ? -0.102 -10.492 22.624 1.00 96.62 108 PHE A CA 1
ATOM 827 C C . PHE A 1 108 ? 0.465 -11.492 21.618 1.00 96.62 108 PHE A C 1
ATOM 829 O O . PHE A 1 108 ? -0.299 -12.232 20.994 1.00 96.62 108 PHE A O 1
ATOM 836 N N . PHE A 1 109 ? 1.791 -11.562 21.487 1.00 95.56 109 PHE A N 1
ATOM 837 C CA . PHE A 1 109 ? 2.420 -12.533 20.595 1.00 95.56 109 PHE A CA 1
ATOM 838 C C . PHE A 1 109 ? 2.326 -13.971 21.126 1.00 95.56 109 PHE A C 1
ATOM 840 O O . PHE A 1 109 ? 2.146 -14.889 20.324 1.00 95.56 109 PHE A O 1
ATOM 847 N N . GLY A 1 110 ? 2.367 -14.170 22.448 1.00 96.12 110 GLY A N 1
ATOM 848 C CA . GLY A 1 110 ? 2.118 -15.465 23.093 1.00 96.12 110 GLY A CA 1
ATOM 849 C C . GLY A 1 110 ? 0.713 -16.016 22.818 1.00 96.12 110 GLY A C 1
ATOM 850 O O . GLY A 1 110 ? 0.559 -17.206 22.554 1.00 96.12 110 GLY A O 1
ATOM 851 N N . ASP A 1 111 ? -0.288 -15.137 22.751 1.00 94.19 111 ASP A N 1
ATOM 852 C CA . ASP A 1 111 ? -1.683 -15.461 22.426 1.00 94.19 111 ASP A CA 1
ATOM 853 C C . ASP A 1 111 ? -1.935 -15.579 20.903 1.00 94.19 111 ASP A C 1
ATOM 855 O O . ASP A 1 111 ? -3.082 -15.573 20.447 1.00 94.19 111 ASP A O 1
ATOM 859 N N . GLY A 1 112 ? -0.876 -15.674 20.090 1.00 94.88 112 GLY A N 1
ATOM 860 C CA . GLY A 1 112 ? -0.918 -15.864 18.634 1.00 94.88 112 GLY A CA 1
ATOM 861 C C . GLY A 1 112 ? -0.902 -14.580 17.794 1.00 94.88 112 GLY A C 1
ATOM 862 O O . GLY A 1 112 ? -0.842 -14.664 16.563 1.00 94.88 112 GLY A O 1
ATOM 863 N N . GLY A 1 113 ? -0.920 -13.404 18.427 1.00 95.25 113 GLY A N 1
ATOM 864 C CA . GLY A 1 113 ? -0.750 -12.096 17.790 1.00 95.25 113 GLY A CA 1
ATOM 865 C C . GLY A 1 113 ? -1.632 -11.874 16.556 1.00 95.25 113 GLY A C 1
ATOM 866 O O . GLY A 1 113 ? -2.794 -12.280 16.508 1.00 95.25 113 GLY A O 1
ATOM 867 N N . TRP A 1 114 ? -1.060 -11.278 15.507 1.00 93.88 114 TRP A N 1
ATOM 868 C CA . TRP A 1 11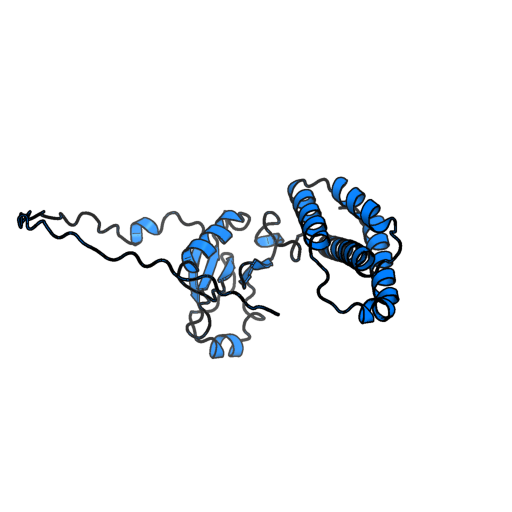4 ? -1.771 -10.936 14.264 1.00 93.88 114 TRP A CA 1
ATOM 869 C C . TRP A 1 114 ? -2.381 -12.127 13.508 1.00 93.88 114 TRP A C 1
ATOM 871 O O . TRP A 1 114 ? -3.239 -11.933 12.650 1.00 93.88 114 TRP A O 1
ATOM 881 N N . LYS A 1 115 ? -1.992 -13.372 13.820 1.00 93.06 115 LYS A N 1
ATOM 882 C CA . LYS A 1 115 ? -2.664 -14.555 13.254 1.00 93.06 115 LYS A CA 1
ATOM 883 C C . LYS A 1 115 ? -4.070 -14.736 13.831 1.00 93.06 115 LYS A C 1
ATOM 885 O O . LYS A 1 115 ? -4.968 -15.166 13.108 1.00 93.06 115 LYS A O 1
ATOM 890 N N . ASN A 1 116 ? -4.248 -14.394 15.107 1.00 95.88 116 ASN A N 1
ATOM 891 C CA . ASN A 1 116 ? -5.501 -14.547 15.848 1.00 95.88 116 ASN A CA 1
ATOM 892 C C . ASN A 1 116 ? -6.355 -13.274 15.865 1.00 95.88 116 ASN A C 1
ATOM 894 O O . ASN A 1 116 ? -7.565 -13.366 16.072 1.00 95.88 116 ASN A O 1
ATOM 898 N N . TYR A 1 117 ? -5.738 -12.114 15.640 1.00 96.12 117 TYR A N 1
ATOM 899 C CA . TYR A 1 117 ? -6.383 -10.804 15.644 1.00 96.12 117 TYR A CA 1
ATOM 900 C C . TYR A 1 117 ? -6.139 -10.120 14.298 1.00 96.12 117 TYR A C 1
ATOM 902 O O . TYR A 1 117 ? -5.115 -9.469 14.095 1.00 96.12 117 TYR A O 1
ATOM 910 N N . LYS A 1 118 ? -7.053 -10.319 13.346 1.00 95.56 118 LYS A N 1
ATOM 911 C CA . LYS A 1 118 ? -6.910 -9.788 11.986 1.00 95.56 118 LYS A CA 1
ATOM 912 C C . LYS A 1 118 ? -7.472 -8.373 11.912 1.00 95.56 118 LYS A C 1
ATOM 914 O O . LYS A 1 118 ? -8.684 -8.200 11.855 1.00 95.56 118 LYS A O 1
ATOM 919 N N . ALA A 1 119 ? -6.583 -7.388 11.902 1.00 96.75 119 ALA A N 1
ATOM 920 C CA . ALA A 1 119 ? -6.942 -6.004 11.630 1.00 96.75 119 ALA A CA 1
ATOM 921 C C . ALA A 1 119 ? -7.388 -5.835 10.164 1.00 96.75 119 ALA A C 1
ATOM 923 O O . ALA A 1 119 ? -6.814 -6.452 9.264 1.00 96.75 119 ALA A O 1
ATOM 924 N N . ILE A 1 120 ? -8.381 -4.978 9.923 1.00 96.00 120 ILE A N 1
ATOM 925 C CA . ILE A 1 120 ? -8.824 -4.592 8.573 1.00 96.00 120 ILE A CA 1
ATOM 926 C C . ILE A 1 120 ? -7.914 -3.534 7.950 1.00 96.00 120 ILE A C 1
ATOM 928 O O . ILE A 1 120 ? -7.891 -3.386 6.737 1.00 96.00 120 ILE A O 1
ATOM 932 N N . ALA A 1 121 ? -7.149 -2.803 8.757 1.00 96.06 121 ALA A N 1
ATOM 933 C CA . ALA A 1 121 ? -6.065 -1.959 8.284 1.00 96.06 121 ALA A CA 1
ATOM 934 C C . ALA A 1 121 ? -4.966 -1.878 9.347 1.00 96.06 121 ALA A C 1
ATOM 936 O O . ALA A 1 121 ? -5.239 -1.989 10.543 1.00 96.06 121 ALA A O 1
ATOM 937 N N . TYR A 1 122 ? -3.723 -1.684 8.917 1.00 95.69 122 TYR A N 1
ATOM 938 C CA . TYR A 1 122 ? -2.588 -1.515 9.818 1.00 95.69 122 TYR A CA 1
ATOM 939 C C . TYR A 1 122 ? -1.678 -0.403 9.318 1.00 95.69 122 TYR A C 1
ATOM 941 O O . TYR A 1 122 ? -1.198 -0.456 8.185 1.00 95.69 122 TYR A O 1
ATOM 949 N N . TRP A 1 123 ? -1.448 0.594 10.166 1.00 95.31 123 TRP A N 1
ATOM 950 C CA . TRP A 1 123 ? -0.545 1.710 9.916 1.00 95.31 123 TRP A CA 1
ATOM 951 C C . TRP A 1 123 ? 0.824 1.442 10.537 1.00 95.31 123 TRP A C 1
ATOM 953 O O . TRP A 1 123 ? 0.923 1.132 11.726 1.00 95.31 123 TRP A O 1
ATOM 963 N N . SER A 1 124 ? 1.884 1.588 9.747 1.00 93.62 124 SER A N 1
ATOM 964 C CA . SER A 1 124 ? 3.268 1.454 10.186 1.00 93.62 124 SER A CA 1
ATOM 965 C C . SER A 1 124 ? 4.212 2.232 9.275 1.00 93.62 124 SER A C 1
ATOM 967 O O . SER A 1 124 ? 4.058 2.205 8.056 1.00 93.62 124 SER A O 1
ATOM 969 N N . ASN A 1 125 ? 5.211 2.896 9.866 1.00 85.69 125 ASN A N 1
ATOM 970 C CA . ASN A 1 125 ? 6.234 3.660 9.139 1.00 85.69 125 ASN A CA 1
ATOM 971 C C . ASN A 1 125 ? 5.616 4.633 8.120 1.00 85.69 125 ASN A C 1
ATOM 973 O O . ASN A 1 125 ? 5.911 4.567 6.928 1.00 85.69 125 ASN A O 1
ATOM 977 N N . ASP A 1 126 ? 4.699 5.477 8.592 1.00 86.38 126 ASP A N 1
ATOM 978 C CA . ASP A 1 126 ? 4.022 6.509 7.799 1.00 86.38 126 ASP A CA 1
ATOM 979 C C . ASP A 1 126 ? 3.207 5.997 6.594 1.00 86.38 126 ASP A C 1
ATOM 981 O O . ASP A 1 126 ? 2.927 6.734 5.646 1.00 86.38 126 ASP A O 1
ATOM 985 N N . SER A 1 127 ? 2.804 4.723 6.616 1.00 89.25 127 SER A N 1
ATOM 986 C CA . SER A 1 127 ? 2.011 4.111 5.550 1.00 89.25 127 SER A CA 1
ATOM 987 C C . SER A 1 127 ? 1.084 3.009 6.067 1.00 89.25 127 SER A C 1
ATOM 989 O O . SER A 1 127 ? 1.307 2.428 7.127 1.00 89.25 127 SER A O 1
ATOM 991 N N . TYR A 1 128 ? 0.036 2.683 5.307 1.00 91.12 128 TYR A N 1
ATOM 992 C CA . TYR A 1 128 ? -0.742 1.468 5.559 1.00 91.12 128 TYR A CA 1
ATOM 993 C C . TYR A 1 128 ? -0.014 0.261 4.964 1.00 91.12 128 TYR A C 1
ATOM 995 O O . TYR A 1 128 ? 0.243 0.228 3.761 1.00 91.12 128 TYR A O 1
ATOM 1003 N N . THR A 1 129 ? 0.296 -0.736 5.792 1.00 87.88 129 THR A N 1
ATOM 1004 C CA . THR A 1 129 ? 0.972 -1.980 5.377 1.00 87.88 129 THR A CA 1
ATOM 1005 C C . THR A 1 129 ? 0.028 -3.180 5.317 1.00 87.88 129 THR A C 1
ATOM 1007 O O . THR A 1 129 ? 0.338 -4.178 4.669 1.00 87.88 129 THR A O 1
ATOM 1010 N N . VAL A 1 130 ? -1.146 -3.073 5.946 1.00 90.06 130 VAL A N 1
ATOM 1011 C CA . VAL A 1 130 ? -2.274 -4.001 5.792 1.00 90.06 130 VAL A CA 1
ATOM 1012 C C . VAL A 1 130 ? -3.510 -3.179 5.467 1.00 90.06 130 VAL A C 1
ATOM 1014 O O . VAL A 1 130 ? -3.729 -2.134 6.080 1.00 90.06 130 VAL A O 1
ATOM 1017 N N . TRP A 1 131 ? -4.315 -3.651 4.518 1.00 91.88 131 TRP A N 1
ATOM 1018 C CA . TRP A 1 131 ? -5.604 -3.054 4.192 1.00 91.88 131 TRP A CA 1
ATOM 1019 C C . TRP A 1 131 ? -6.523 -4.098 3.549 1.00 91.88 131 TRP A C 1
ATOM 1021 O O . TRP A 1 131 ? -6.323 -4.521 2.413 1.00 91.88 131 TRP A O 1
ATOM 1031 N N . ASP A 1 132 ? -7.537 -4.536 4.278 1.00 92.06 132 ASP A N 1
ATOM 1032 C CA . ASP A 1 132 ? -8.622 -5.361 3.766 1.00 92.06 132 ASP A CA 1
ATOM 1033 C C . ASP A 1 132 ? -9.577 -4.456 2.992 1.00 92.06 132 ASP A C 1
ATOM 1035 O O . ASP A 1 132 ? -10.522 -3.897 3.533 1.00 92.06 132 ASP A O 1
ATOM 1039 N N . CYS A 1 133 ? -9.313 -4.265 1.710 1.00 87.88 133 CYS A N 1
ATOM 1040 C CA . CYS A 1 133 ? -10.085 -3.362 0.865 1.00 87.88 133 CYS A CA 1
ATOM 1041 C C . CYS A 1 133 ? -11.566 -3.761 0.693 1.00 87.88 133 CYS A C 1
ATOM 1043 O O . CYS A 1 133 ? -12.372 -2.914 0.299 1.00 87.88 133 CYS A O 1
ATOM 1045 N N . GLU A 1 134 ? -11.956 -5.014 0.968 1.00 88.88 134 GLU A N 1
ATOM 1046 C CA . GLU A 1 134 ? -13.360 -5.434 0.873 1.00 88.88 134 GLU A CA 1
ATOM 1047 C C . GLU A 1 134 ? -14.149 -4.833 2.037 1.00 88.88 134 GLU A C 1
ATOM 1049 O O . GLU A 1 134 ? -15.257 -4.305 1.854 1.00 88.88 134 GLU A O 1
ATOM 1054 N N . ARG A 1 135 ? -13.531 -4.853 3.222 1.00 93.69 135 ARG A N 1
ATOM 1055 C CA . ARG A 1 135 ? -14.102 -4.356 4.476 1.00 93.69 135 ARG A CA 1
ATOM 1056 C C . ARG A 1 135 ? -13.818 -2.871 4.701 1.00 93.69 135 ARG A C 1
ATOM 1058 O O . ARG A 1 135 ? -14.757 -2.117 4.934 1.00 93.69 135 ARG A O 1
ATOM 1065 N N . ALA A 1 136 ? -12.561 -2.457 4.567 1.00 93.19 136 ALA A N 1
ATOM 1066 C CA . ALA A 1 136 ? -12.057 -1.097 4.770 1.00 93.19 136 ALA A CA 1
ATOM 1067 C C . ALA A 1 136 ? -12.235 -0.169 3.549 1.00 93.19 136 ALA A C 1
ATOM 1069 O O . ALA A 1 136 ? -11.925 1.018 3.603 1.00 93.19 136 ALA A O 1
ATOM 1070 N N . GLY A 1 137 ? -12.752 -0.695 2.433 1.00 89.12 137 GLY A N 1
ATOM 1071 C CA . GLY A 1 137 ? -13.011 0.066 1.211 1.00 89.12 137 GLY A CA 1
ATOM 1072 C C . GLY A 1 137 ? -11.819 0.106 0.254 1.00 89.12 137 GLY A C 1
ATOM 1073 O O . GLY A 1 137 ? -10.657 0.099 0.649 1.00 89.12 137 GLY A O 1
ATOM 1074 N N . ALA A 1 138 ? -12.108 0.136 -1.048 1.00 82.88 138 ALA A N 1
ATOM 1075 C CA . ALA A 1 138 ? -11.075 0.247 -2.079 1.00 82.88 138 ALA A CA 1
ATOM 1076 C C . ALA A 1 138 ? -10.505 1.670 -2.173 1.00 82.88 138 ALA A C 1
ATOM 1078 O O . ALA A 1 138 ? -9.346 1.856 -2.549 1.00 82.88 138 ALA A O 1
ATOM 1079 N N . ASP A 1 139 ? -11.321 2.662 -1.818 1.00 74.44 139 ASP A N 1
ATOM 1080 C CA . ASP A 1 139 ? -10.932 4.061 -1.796 1.00 74.44 139 ASP A CA 1
ATOM 1081 C C . ASP A 1 139 ? -9.981 4.272 -0.625 1.00 74.44 139 ASP A C 1
ATOM 1083 O O . ASP A 1 139 ? -10.385 4.359 0.527 1.00 74.44 139 ASP A O 1
ATOM 1087 N N . GLY A 1 140 ? -8.688 4.309 -0.932 1.00 64.44 140 GLY A N 1
ATOM 1088 C CA . GLY A 1 140 ? -7.648 4.584 0.048 1.00 64.44 140 GLY A CA 1
ATOM 1089 C C . GLY A 1 140 ? -6.737 3.425 0.406 1.00 64.44 140 GLY A C 1
ATOM 1090 O O . GLY A 1 140 ? -5.690 3.677 1.003 1.00 64.44 140 GLY A O 1
ATOM 1091 N N . ALA A 1 141 ? -7.062 2.216 -0.050 1.00 78.75 141 ALA A N 1
ATOM 1092 C CA . ALA A 1 141 ? -6.152 1.090 0.042 1.00 78.75 141 ALA A CA 1
ATOM 1093 C C . ALA A 1 141 ? -4.785 1.460 -0.570 1.00 78.75 141 ALA A C 1
ATOM 1095 O O . ALA A 1 141 ? -4.745 2.059 -1.657 1.00 78.75 141 ALA A O 1
ATOM 1096 N N . PRO A 1 142 ? -3.661 1.130 0.092 1.00 75.44 142 PRO A N 1
ATOM 1097 C CA . PRO A 1 142 ? -2.362 1.193 -0.554 1.00 75.44 142 PRO A CA 1
ATOM 1098 C C . PRO A 1 142 ? -2.393 0.287 -1.789 1.00 75.44 142 PRO A C 1
ATOM 1100 O O . PRO A 1 142 ? -3.129 -0.700 -1.842 1.00 75.44 142 PRO A O 1
ATOM 1103 N N . LEU A 1 143 ? -1.587 0.613 -2.799 1.00 69.75 143 LEU A N 1
ATOM 1104 C CA . LEU A 1 143 ? -1.578 -0.125 -4.066 1.00 69.75 143 LEU A CA 1
ATOM 1105 C C . LEU A 1 143 ? -1.293 -1.627 -3.886 1.00 69.75 143 LEU A C 1
ATOM 1107 O O . LEU A 1 143 ? -1.827 -2.453 -4.623 1.00 69.75 143 LEU A O 1
ATOM 1111 N N . SER A 1 144 ? -0.527 -1.981 -2.851 1.00 66.25 144 SER A N 1
ATOM 1112 C CA . SER A 1 144 ? -0.241 -3.356 -2.424 1.00 66.25 144 SER A CA 1
ATOM 1113 C C . SER A 1 144 ? -1.454 -4.131 -1.901 1.00 66.25 144 SER A C 1
ATOM 1115 O O . SER A 1 144 ? -1.358 -5.334 -1.680 1.00 66.25 144 SER A O 1
ATOM 1117 N N . SER A 1 145 ? -2.580 -3.464 -1.662 1.00 69.62 145 SER A N 1
ATOM 1118 C CA . SER A 1 145 ? -3.746 -4.028 -0.980 1.00 69.62 145 SER A CA 1
ATOM 1119 C C . SER A 1 145 ? -5.059 -3.636 -1.665 1.00 69.62 145 SER A C 1
ATOM 1121 O O . SER A 1 145 ? -6.106 -3.548 -1.028 1.00 69.62 145 SER A O 1
ATOM 1123 N N . LEU A 1 146 ? -5.013 -3.364 -2.973 1.00 73.75 146 LEU A N 1
ATOM 1124 C CA . LEU A 1 146 ? -6.197 -3.030 -3.757 1.00 73.75 146 LEU A CA 1
ATOM 1125 C C . LEU A 1 146 ? -7.100 -4.238 -4.010 1.00 73.75 146 LEU A C 1
ATOM 1127 O O . LEU A 1 146 ? -6.643 -5.342 -4.298 1.00 73.75 146 LEU A O 1
ATOM 1131 N N . CYS A 1 147 ? -8.404 -3.970 -4.016 1.00 75.19 147 CYS A N 1
ATOM 1132 C CA . CYS A 1 147 ? -9.426 -4.980 -4.251 1.00 75.19 147 CYS A CA 1
ATOM 1133 C C . CYS A 1 147 ? -9.696 -5.230 -5.721 1.00 75.19 147 CYS A C 1
ATOM 1135 O O . CYS A 1 147 ? -9.847 -4.296 -6.518 1.00 75.19 147 CYS A O 1
ATOM 1137 N N . GLY A 1 148 ? -9.908 -6.501 -6.029 1.00 75.62 148 GLY A N 1
ATOM 1138 C CA . GLY A 1 148 ? -10.378 -6.964 -7.319 1.00 75.62 148 GLY A CA 1
ATOM 1139 C C . GLY A 1 148 ? -9.418 -7.962 -7.954 1.00 75.62 148 GLY A C 1
ATOM 1140 O O . GLY A 1 148 ? -8.234 -8.009 -7.610 1.00 75.62 148 GLY A O 1
ATOM 1141 N N . PRO A 1 149 ? -9.930 -8.763 -8.895 1.00 79.88 149 PRO A N 1
ATOM 1142 C CA . PRO A 1 149 ? -9.122 -9.753 -9.585 1.00 79.88 149 PRO A CA 1
ATOM 1143 C C . PRO A 1 149 ? -7.956 -9.064 -10.306 1.00 79.88 149 PRO A C 1
ATOM 1145 O O . PRO A 1 149 ? -8.142 -8.033 -10.950 1.00 79.88 149 PRO A O 1
ATOM 1148 N N . PHE A 1 150 ? -6.758 -9.637 -10.174 1.00 85.00 150 PHE A N 1
ATOM 1149 C CA . PHE A 1 150 ? -5.525 -9.224 -10.861 1.00 85.00 150 PHE A CA 1
ATOM 1150 C C . PHE A 1 150 ? -4.985 -7.822 -10.537 1.00 85.00 150 PHE A C 1
ATOM 1152 O O . PHE A 1 150 ? -3.972 -7.430 -11.104 1.00 85.00 150 PHE A O 1
ATOM 1159 N N . VAL A 1 151 ? -5.588 -7.054 -9.622 1.00 87.38 151 VAL A N 1
ATOM 1160 C CA . VAL A 1 151 ? -5.141 -5.670 -9.361 1.00 87.38 151 VAL A CA 1
ATOM 1161 C C . VAL A 1 151 ? -3.759 -5.632 -8.708 1.00 87.38 151 VAL A C 1
ATOM 1163 O O . VAL A 1 151 ? -2.907 -4.846 -9.114 1.00 87.38 151 VAL A O 1
ATOM 1166 N N . HIS A 1 152 ? -3.518 -6.506 -7.730 1.00 85.38 152 HIS A N 1
ATOM 1167 C CA . HIS A 1 152 ? -2.205 -6.648 -7.103 1.00 85.38 152 HIS A CA 1
ATOM 1168 C C . HIS A 1 152 ? -1.136 -7.083 -8.118 1.00 85.38 152 HIS A C 1
ATOM 1170 O O . HIS A 1 152 ? -0.039 -6.523 -8.149 1.00 85.38 152 HIS A O 1
ATOM 1176 N N . ASP A 1 153 ? -1.463 -8.041 -8.985 1.00 90.44 153 ASP A N 1
ATOM 1177 C CA . ASP A 1 153 ? -0.517 -8.546 -9.980 1.00 90.44 153 ASP A CA 1
ATOM 1178 C C . ASP A 1 153 ? -0.235 -7.504 -11.065 1.00 90.44 153 ASP A C 1
ATOM 1180 O O . ASP A 1 153 ? 0.918 -7.311 -11.446 1.00 90.44 153 ASP A O 1
ATOM 1184 N N . ALA A 1 154 ? -1.254 -6.748 -11.484 1.00 93.12 154 ALA A N 1
ATOM 1185 C CA . ALA A 1 154 ? -1.092 -5.601 -12.365 1.00 93.12 154 ALA A CA 1
ATOM 1186 C C . ALA A 1 154 ? -0.208 -4.523 -11.723 1.00 93.12 154 ALA A C 1
ATOM 1188 O O . ALA A 1 154 ? 0.676 -3.985 -12.384 1.00 93.12 154 ALA A O 1
ATOM 1189 N N . TYR A 1 155 ? -0.394 -4.224 -10.433 1.00 92.12 155 TYR A N 1
ATOM 1190 C CA . TYR A 1 155 ? 0.460 -3.274 -9.720 1.00 92.12 155 TYR A CA 1
ATOM 1191 C C . TYR A 1 155 ? 1.924 -3.734 -9.710 1.00 92.12 155 TYR A C 1
ATOM 1193 O O . TYR A 1 155 ? 2.812 -2.972 -10.091 1.00 92.12 155 TYR A O 1
ATOM 1201 N N . ARG A 1 156 ? 2.182 -5.003 -9.366 1.00 92.88 156 ARG A N 1
ATOM 1202 C CA . ARG A 1 156 ? 3.533 -5.581 -9.417 1.00 92.88 156 ARG A CA 1
ATOM 1203 C C . ARG A 1 156 ? 4.126 -5.546 -10.823 1.00 92.88 156 ARG A C 1
ATOM 1205 O O . ARG A 1 156 ? 5.289 -5.188 -10.967 1.00 92.88 156 ARG A O 1
ATOM 1212 N N . ALA A 1 157 ? 3.336 -5.855 -11.848 1.00 96.00 157 ALA A N 1
ATOM 1213 C CA . ALA A 1 157 ? 3.770 -5.789 -13.239 1.00 96.00 157 ALA A CA 1
ATOM 1214 C C . ALA A 1 157 ? 4.175 -4.361 -13.648 1.00 96.00 157 ALA A C 1
ATOM 1216 O O . ALA A 1 157 ? 5.205 -4.165 -14.293 1.00 96.00 157 ALA A O 1
ATOM 1217 N N . ILE A 1 158 ? 3.418 -3.348 -13.219 1.00 96.00 158 ILE A N 1
ATOM 1218 C CA . ILE A 1 158 ? 3.758 -1.937 -13.448 1.00 96.00 158 ILE A CA 1
ATOM 1219 C C . ILE A 1 158 ? 5.064 -1.554 -12.748 1.00 96.00 158 ILE A C 1
ATOM 1221 O O . ILE A 1 158 ? 5.899 -0.892 -13.366 1.00 96.00 158 ILE A O 1
ATOM 1225 N N . LEU A 1 159 ? 5.289 -2.014 -11.513 1.00 94.62 159 LEU A N 1
ATOM 1226 C CA . LEU A 1 159 ? 6.564 -1.804 -10.823 1.00 94.62 159 LEU A CA 1
ATOM 1227 C C . LEU A 1 159 ? 7.732 -2.493 -11.541 1.00 94.62 159 LEU A C 1
ATOM 1229 O O . LEU A 1 159 ? 8.791 -1.887 -11.670 1.00 94.62 159 LEU A O 1
ATOM 1233 N N . SER A 1 160 ? 7.557 -3.713 -12.059 1.00 96.62 160 SER A N 1
ATOM 1234 C CA . SER A 1 160 ? 8.594 -4.396 -12.850 1.00 96.62 160 SER A CA 1
ATOM 1235 C C . SER A 1 160 ? 8.956 -3.615 -14.117 1.00 96.62 160 SER A C 1
ATOM 1237 O O . SER A 1 160 ? 10.137 -3.427 -14.413 1.00 96.62 160 SER A O 1
ATOM 1239 N N . VAL A 1 161 ? 7.957 -3.089 -14.836 1.00 97.88 161 VAL A N 1
ATOM 1240 C CA . VAL A 1 161 ? 8.177 -2.228 -16.011 1.00 97.88 161 VAL A CA 1
ATOM 1241 C C . VAL A 1 161 ? 8.911 -0.939 -15.633 1.00 97.88 161 VAL A C 1
ATOM 1243 O O . VAL A 1 161 ? 9.875 -0.567 -16.307 1.00 97.88 161 VAL A O 1
ATOM 1246 N N . ALA A 1 162 ? 8.489 -0.273 -14.555 1.00 96.62 162 ALA A N 1
ATOM 1247 C CA . ALA A 1 162 ? 9.130 0.943 -14.063 1.00 96.62 162 ALA A CA 1
ATOM 1248 C C . ALA A 1 162 ? 10.587 0.694 -13.652 1.00 96.62 162 ALA A C 1
ATOM 1250 O O . ALA A 1 162 ? 11.483 1.387 -14.128 1.00 96.62 162 ALA A O 1
ATOM 1251 N N . ASN A 1 163 ? 10.835 -0.347 -12.851 1.00 95.12 163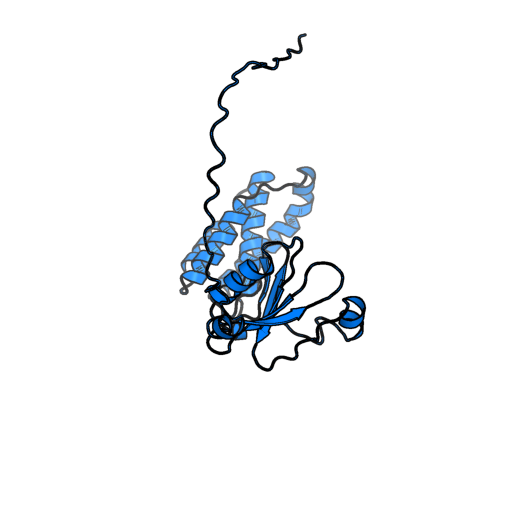 ASN A N 1
ATOM 1252 C CA . ASN A 1 163 ? 12.171 -0.746 -12.409 1.00 95.12 163 ASN A CA 1
ATOM 1253 C C . ASN A 1 163 ? 13.093 -1.018 -13.594 1.00 95.12 163 ASN A C 1
ATOM 1255 O O . ASN A 1 163 ? 14.229 -0.541 -13.616 1.00 95.12 163 ASN A O 1
ATOM 1259 N N . ARG A 1 164 ? 12.603 -1.731 -14.614 1.00 96.56 164 ARG A N 1
ATOM 1260 C CA . ARG A 1 164 ? 13.373 -1.953 -15.837 1.00 96.56 164 ARG A CA 1
ATOM 1261 C C . ARG A 1 164 ? 13.704 -0.639 -16.534 1.00 96.56 164 ARG A C 1
ATOM 1263 O O . ARG A 1 164 ? 14.837 -0.479 -16.977 1.00 96.56 164 ARG A O 1
ATOM 1270 N N . ALA A 1 165 ? 12.754 0.289 -16.663 1.00 96.25 165 ALA A N 1
ATOM 1271 C CA . ALA A 1 165 ? 12.999 1.591 -17.289 1.00 96.25 165 ALA A CA 1
ATOM 1272 C C . ALA A 1 165 ? 14.070 2.396 -16.529 1.00 96.25 165 ALA A C 1
ATOM 1274 O O . ALA A 1 165 ? 15.021 2.881 -17.147 1.00 96.25 165 ALA A O 1
ATOM 1275 N N . THR A 1 166 ? 13.978 2.449 -15.198 1.00 94.56 166 THR A N 1
ATOM 1276 C CA . THR A 1 166 ? 14.978 3.079 -14.323 1.00 94.56 166 THR A CA 1
ATOM 1277 C C . THR A 1 166 ? 16.357 2.437 -14.490 1.00 94.56 166 THR A C 1
ATOM 1279 O O . THR A 1 166 ? 17.358 3.134 -14.670 1.00 94.56 166 THR A O 1
ATOM 1282 N N . MET A 1 167 ? 16.428 1.102 -14.488 1.00 94.06 167 MET A N 1
ATOM 1283 C CA . MET A 1 167 ? 17.686 0.377 -14.677 1.00 94.06 167 MET A CA 1
ATOM 1284 C C . MET A 1 167 ? 18.260 0.556 -16.078 1.00 94.06 167 MET A C 1
ATOM 1286 O O . MET A 1 167 ? 19.468 0.707 -16.210 1.00 94.06 167 MET A O 1
ATOM 1290 N N . ALA A 1 168 ? 17.429 0.579 -17.120 1.00 95.00 168 ALA A N 1
ATOM 1291 C CA . ALA A 1 168 ? 17.893 0.802 -18.482 1.00 95.00 168 ALA A CA 1
ATOM 1292 C C . ALA A 1 168 ? 18.542 2.181 -18.630 1.00 95.00 168 ALA A C 1
ATOM 1294 O O . ALA A 1 168 ? 19.620 2.277 -19.213 1.00 95.00 168 ALA A O 1
ATOM 1295 N N . HIS A 1 169 ? 17.945 3.215 -18.029 1.00 93.81 169 HIS A N 1
ATOM 1296 C CA . HIS A 1 169 ? 18.540 4.546 -17.976 1.00 93.81 169 HIS A CA 1
ATOM 1297 C C . HIS A 1 169 ? 19.883 4.543 -17.230 1.00 93.81 169 HIS A C 1
ATOM 1299 O O . HIS A 1 169 ? 20.887 5.008 -17.765 1.00 93.81 169 HIS A O 1
ATOM 1305 N N . PHE A 1 170 ? 19.927 3.964 -16.025 1.00 94.50 170 PHE A N 1
ATOM 1306 C CA . PHE A 1 170 ? 21.142 3.912 -15.205 1.00 94.50 170 PHE A CA 1
ATOM 1307 C C . PHE A 1 170 ? 22.275 3.091 -15.846 1.00 94.50 170 PHE A C 1
ATOM 1309 O O . PHE A 1 170 ? 23.434 3.500 -15.840 1.00 94.50 170 PHE A O 1
ATOM 1316 N N . CYS A 1 171 ? 21.949 1.928 -16.408 1.00 94.94 171 CYS A N 1
ATOM 1317 C CA . CYS A 1 171 ? 22.902 0.973 -16.968 1.00 94.94 171 CYS A CA 1
ATOM 1318 C C . CYS A 1 171 ? 23.212 1.196 -18.458 1.00 94.94 171 CYS A C 1
ATOM 1320 O O . CYS A 1 171 ? 24.004 0.441 -19.026 1.00 94.94 171 CYS A O 1
ATOM 1322 N N . GLY A 1 172 ? 22.565 2.166 -19.112 1.00 95.06 172 GLY A N 1
ATOM 1323 C CA . GLY A 1 172 ? 22.692 2.398 -20.553 1.00 95.06 172 GLY A CA 1
ATOM 1324 C C . GLY A 1 172 ? 22.165 1.245 -21.416 1.00 95.06 172 GLY A C 1
ATOM 1325 O O . GLY A 1 172 ? 22.690 0.996 -22.502 1.00 95.06 172 GLY A O 1
ATOM 1326 N N . TRP A 1 173 ? 21.168 0.492 -20.940 1.00 95.44 173 TRP A N 1
ATOM 1327 C CA . TRP A 1 173 ? 20.514 -0.521 -21.772 1.00 95.44 173 TRP A CA 1
ATOM 1328 C C . TRP A 1 173 ? 19.594 0.153 -22.791 1.00 95.44 173 TRP A C 1
ATOM 1330 O O . TRP A 1 173 ? 19.022 1.208 -22.528 1.00 95.44 173 TRP A O 1
ATOM 1340 N N . ALA A 1 174 ? 19.407 -0.485 -23.947 1.00 95.94 174 ALA A N 1
ATOM 1341 C CA . ALA A 1 174 ? 18.470 0.005 -24.950 1.00 95.94 174 ALA A CA 1
ATOM 1342 C C . ALA A 1 174 ? 17.049 0.117 -24.372 1.00 95.94 174 ALA A C 1
ATOM 1344 O O . ALA A 1 174 ? 16.607 -0.733 -23.593 1.00 95.94 174 ALA A O 1
ATOM 1345 N N . GLU A 1 175 ? 16.311 1.148 -24.771 1.00 92.94 175 GLU A N 1
ATOM 1346 C CA . GLU A 1 175 ? 14.890 1.257 -24.452 1.00 92.94 175 GLU A CA 1
ATOM 1347 C C . GLU A 1 175 ? 14.087 0.144 -25.141 1.00 92.94 175 GLU A C 1
ATOM 1349 O O . GLU A 1 175 ? 14.470 -0.375 -26.190 1.00 92.94 175 GLU A O 1
ATOM 1354 N N . ASN A 1 176 ? 12.962 -0.235 -24.539 1.00 94.00 176 ASN A N 1
ATOM 1355 C CA . ASN A 1 176 ? 11.990 -1.134 -25.149 1.00 94.00 176 ASN A CA 1
ATOM 1356 C C . ASN A 1 176 ? 10.575 -0.552 -24.991 1.00 94.00 176 ASN A C 1
ATOM 1358 O O . ASN A 1 176 ? 10.360 0.461 -24.326 1.00 94.00 176 ASN A O 1
ATOM 1362 N N . ASN A 1 177 ? 9.588 -1.203 -25.604 1.00 96.38 177 ASN A N 1
ATOM 1363 C CA . ASN A 1 177 ? 8.213 -0.698 -25.629 1.00 96.38 177 ASN A CA 1
ATOM 1364 C C . ASN A 1 177 ? 7.401 -1.021 -24.359 1.00 96.38 177 ASN A C 1
ATOM 1366 O O . ASN A 1 177 ? 6.202 -0.736 -24.328 1.00 96.38 177 ASN A O 1
ATOM 1370 N N . SER A 1 178 ? 8.001 -1.621 -23.321 1.00 96.94 178 SER A N 1
ATOM 1371 C CA . SER A 1 178 ? 7.260 -2.055 -22.127 1.00 96.94 178 SER A CA 1
ATOM 1372 C C . SER A 1 178 ? 6.659 -0.871 -21.368 1.00 96.94 178 SER A C 1
ATOM 1374 O O . SER A 1 178 ? 5.495 -0.926 -20.973 1.00 96.94 178 SER A O 1
ATOM 1376 N N . LEU A 1 179 ? 7.395 0.241 -21.256 1.00 96.94 179 LEU A N 1
ATOM 1377 C CA . LEU A 1 179 ? 6.914 1.457 -20.602 1.00 96.94 179 LEU A CA 1
ATOM 1378 C C . LEU A 1 179 ? 5.720 2.075 -21.340 1.00 96.94 179 LEU A C 1
ATOM 1380 O O . LEU A 1 179 ? 4.742 2.480 -20.714 1.00 96.94 179 LEU A O 1
ATOM 1384 N N . THR A 1 180 ? 5.771 2.122 -22.672 1.00 97.25 180 THR A N 1
ATOM 1385 C CA . THR A 1 180 ? 4.643 2.580 -23.497 1.00 97.25 180 THR A CA 1
ATOM 1386 C C . THR A 1 180 ? 3.416 1.702 -23.269 1.00 97.25 180 THR A C 1
ATOM 1388 O O . THR A 1 180 ? 2.315 2.221 -23.092 1.00 97.25 180 THR A O 1
ATOM 1391 N N . PHE A 1 181 ? 3.609 0.383 -23.210 1.00 96.06 181 PHE A N 1
ATOM 1392 C CA . PHE A 1 181 ? 2.531 -0.562 -22.947 1.00 96.06 181 PHE A CA 1
ATOM 1393 C C . PHE A 1 181 ? 1.908 -0.362 -21.556 1.00 96.06 181 PHE A C 1
ATOM 1395 O O . PHE A 1 181 ? 0.689 -0.263 -21.437 1.00 96.06 181 PHE A O 1
ATOM 1402 N N . ALA A 1 182 ? 2.731 -0.215 -20.514 1.00 97.50 182 ALA A N 1
ATOM 1403 C CA . ALA A 1 182 ? 2.270 0.090 -19.160 1.00 97.50 182 ALA A CA 1
ATOM 1404 C C . ALA A 1 182 ? 1.468 1.401 -19.098 1.00 97.50 182 ALA A C 1
ATOM 1406 O O . ALA A 1 182 ? 0.394 1.441 -18.502 1.00 97.50 182 ALA A O 1
ATOM 1407 N N . LYS A 1 183 ? 1.929 2.465 -19.768 1.00 97.81 183 LYS A N 1
ATOM 1408 C CA . LYS A 1 183 ? 1.189 3.737 -19.844 1.00 97.81 183 LYS A CA 1
ATOM 1409 C C . LYS A 1 183 ? -0.176 3.571 -20.519 1.00 97.81 183 LYS A C 1
ATOM 1411 O O . LYS A 1 183 ? -1.168 4.087 -20.010 1.00 97.81 183 LYS A O 1
ATOM 1416 N N . GLN A 1 184 ? -0.245 2.828 -21.624 1.00 97.62 184 GLN A N 1
ATOM 1417 C CA . GLN A 1 184 ? -1.510 2.533 -22.311 1.00 97.62 184 GLN A CA 1
ATOM 1418 C C . GLN A 1 184 ? -2.461 1.717 -21.432 1.00 97.62 184 GLN A C 1
ATOM 1420 O O . GLN A 1 184 ? -3.644 2.038 -21.345 1.00 97.62 184 GLN A O 1
ATOM 1425 N N . TYR A 1 185 ? -1.939 0.700 -20.742 1.00 97.12 185 TYR A N 1
ATOM 1426 C CA . TYR A 1 185 ? -2.701 -0.086 -19.776 1.00 97.12 185 TYR A CA 1
ATOM 1427 C C . TYR A 1 185 ? -3.353 0.814 -18.722 1.00 97.12 185 TYR A C 1
ATOM 1429 O O . TYR A 1 185 ? -4.570 0.788 -18.555 1.00 97.12 185 TYR A O 1
ATOM 1437 N N . ILE A 1 186 ? -2.558 1.673 -18.073 1.00 96.62 186 ILE A N 1
ATOM 1438 C CA . ILE A 1 186 ? -3.041 2.600 -17.044 1.00 96.62 186 ILE A CA 1
ATOM 1439 C C . ILE A 1 186 ? -4.119 3.526 -17.616 1.00 96.62 186 ILE A C 1
ATOM 1441 O O . ILE A 1 186 ? -5.181 3.681 -17.015 1.00 96.62 186 ILE A O 1
ATOM 1445 N N . GLN A 1 187 ? -3.900 4.099 -18.801 1.00 97.38 187 GLN A N 1
ATOM 1446 C CA . GLN A 1 187 ? -4.873 4.978 -19.462 1.00 97.38 187 GLN A CA 1
ATOM 1447 C C . GLN A 1 187 ? -6.225 4.302 -19.737 1.00 97.38 187 GLN A C 1
ATOM 1449 O O . GLN A 1 187 ? -7.251 4.988 -19.738 1.00 97.38 187 GLN A O 1
ATOM 1454 N N . ASN A 1 188 ? -6.249 2.980 -19.916 1.00 95.81 188 ASN A N 1
ATOM 1455 C CA . ASN A 1 188 ? -7.470 2.218 -20.166 1.00 95.81 188 ASN A CA 1
ATOM 1456 C C . ASN A 1 188 ? -8.249 1.854 -18.887 1.00 95.81 188 ASN A C 1
ATOM 1458 O O . ASN A 1 188 ? -9.442 1.556 -18.985 1.00 95.81 188 ASN A O 1
ATOM 1462 N N . ILE A 1 189 ? -7.644 1.951 -17.693 1.00 92.88 189 ILE A N 1
ATOM 1463 C CA . ILE A 1 189 ? -8.306 1.646 -16.409 1.00 92.88 189 ILE A CA 1
ATOM 1464 C C . ILE A 1 189 ? -9.505 2.571 -16.211 1.00 92.88 189 ILE A C 1
ATOM 1466 O O . ILE A 1 189 ? -9.334 3.777 -16.031 1.00 92.88 189 ILE A O 1
ATOM 1470 N N . LYS A 1 190 ? -10.733 2.044 -16.205 1.00 91.50 190 LYS A N 1
ATOM 1471 C CA . LYS A 1 190 ? -11.958 2.873 -16.140 1.00 91.50 190 LYS A CA 1
ATOM 1472 C C . LYS A 1 190 ? -12.123 3.622 -14.815 1.00 91.50 190 LYS A C 1
ATOM 1474 O O . LYS A 1 190 ? -12.619 4.745 -14.802 1.00 91.50 190 LYS A O 1
ATOM 1479 N N . ASN A 1 191 ? -11.717 3.008 -13.705 1.00 86.31 191 ASN A N 1
ATOM 1480 C CA . ASN A 1 191 ? -11.790 3.622 -12.382 1.00 86.31 191 ASN A CA 1
ATOM 1481 C C . ASN A 1 191 ? -10.737 4.744 -12.270 1.00 86.31 191 ASN A C 1
ATOM 1483 O O . ASN A 1 191 ? -9.540 4.468 -12.208 1.00 86.31 191 ASN A O 1
ATOM 1487 N N . LEU A 1 192 ? -11.182 6.009 -12.269 1.00 88.06 192 LEU A N 1
ATOM 1488 C CA . LEU A 1 192 ? -10.292 7.179 -12.278 1.00 88.06 192 LEU A CA 1
ATOM 1489 C C . LEU A 1 192 ? -9.379 7.267 -11.040 1.00 88.06 192 LEU A C 1
ATOM 1491 O O . LEU A 1 192 ? -8.179 7.475 -11.233 1.00 88.06 192 LEU A O 1
ATOM 1495 N N . PRO A 1 193 ? -9.869 7.070 -9.797 1.00 81.94 193 PRO A N 1
ATOM 1496 C CA . PRO A 1 193 ? -8.989 6.986 -8.631 1.00 81.94 193 PRO A CA 1
ATOM 1497 C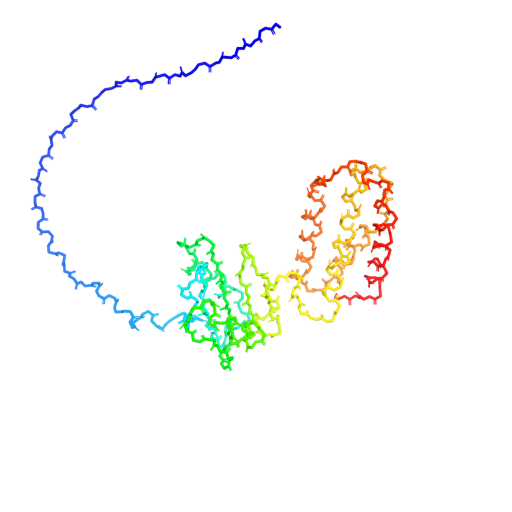 C . PRO A 1 193 ? -7.896 5.922 -8.781 1.00 81.94 193 PRO A C 1
ATOM 1499 O O . PRO A 1 193 ? -6.719 6.214 -8.581 1.00 81.94 193 PRO A O 1
ATOM 1502 N N . ARG A 1 194 ? -8.257 4.711 -9.216 1.00 84.69 194 ARG A N 1
ATOM 1503 C CA . ARG A 1 194 ? -7.311 3.607 -9.432 1.00 84.69 194 ARG A CA 1
ATOM 1504 C C . ARG A 1 194 ? -6.291 3.938 -10.512 1.00 84.69 194 ARG A C 1
ATOM 1506 O O . ARG A 1 194 ? -5.099 3.738 -10.307 1.00 84.69 194 ARG A O 1
ATOM 1513 N N . ARG A 1 195 ? -6.742 4.494 -11.637 1.00 90.69 195 ARG A N 1
ATOM 1514 C CA . ARG A 1 195 ? -5.865 4.977 -12.709 1.00 90.69 195 ARG A CA 1
ATOM 1515 C C . ARG A 1 195 ? -4.821 5.951 -12.166 1.00 90.69 195 ARG A C 1
ATOM 1517 O O . ARG A 1 195 ? -3.639 5.790 -12.447 1.00 90.69 195 ARG A O 1
ATOM 1524 N N . ALA A 1 196 ? -5.251 6.934 -11.375 1.00 88.31 196 ALA A N 1
ATOM 1525 C CA . ALA A 1 196 ? -4.356 7.926 -10.790 1.00 88.31 196 ALA A CA 1
ATOM 1526 C C . ALA A 1 196 ? -3.340 7.301 -9.821 1.00 88.31 196 ALA A C 1
ATOM 1528 O O . ALA A 1 196 ? -2.183 7.712 -9.810 1.00 88.31 196 ALA A O 1
ATOM 1529 N N . GLN A 1 197 ? -3.741 6.294 -9.037 1.00 85.69 197 GLN A N 1
ATOM 1530 C CA . GLN A 1 197 ? -2.820 5.579 -8.151 1.00 85.69 197 GLN A CA 1
ATOM 1531 C C . GLN A 1 197 ? -1.759 4.796 -8.939 1.00 85.69 197 GLN A C 1
ATOM 1533 O O . GLN A 1 197 ? -0.572 4.919 -8.652 1.00 85.69 197 GLN A O 1
ATOM 1538 N N . PHE A 1 198 ? -2.166 4.039 -9.962 1.00 91.75 198 PHE A N 1
ATOM 1539 C CA . PHE A 1 198 ? -1.239 3.300 -10.824 1.00 91.75 198 PHE A CA 1
ATOM 1540 C C . PHE A 1 198 ? -0.267 4.232 -11.559 1.00 91.75 198 PHE A C 1
ATOM 1542 O O . PHE A 1 198 ? 0.930 3.955 -11.613 1.00 91.75 198 PHE A O 1
ATOM 1549 N N . GLN A 1 199 ? -0.772 5.354 -12.085 1.00 94.88 199 GLN A N 1
ATOM 1550 C CA . GLN A 1 199 ? 0.051 6.372 -12.737 1.00 94.88 199 GLN A CA 1
ATOM 1551 C C . GLN A 1 199 ? 1.091 6.943 -11.770 1.00 94.88 199 GLN A C 1
ATOM 1553 O O . GLN A 1 199 ? 2.271 6.992 -12.102 1.00 94.88 199 GLN A O 1
ATOM 1558 N N . ARG A 1 200 ? 0.668 7.301 -10.552 1.00 91.25 200 ARG A N 1
ATOM 1559 C CA . ARG A 1 200 ? 1.566 7.823 -9.519 1.00 91.25 200 ARG A CA 1
ATOM 1560 C C . ARG A 1 200 ? 2.692 6.844 -9.198 1.00 91.25 200 ARG A C 1
ATOM 1562 O O . ARG A 1 200 ? 3.840 7.260 -9.176 1.00 91.25 200 ARG A O 1
ATOM 1569 N N . ALA A 1 201 ? 2.388 5.563 -8.997 1.00 90.69 201 ALA A N 1
ATOM 1570 C CA . ALA A 1 201 ? 3.427 4.581 -8.689 1.00 90.69 201 ALA A CA 1
ATOM 1571 C C . ALA A 1 201 ? 4.420 4.366 -9.836 1.00 90.69 201 ALA A C 1
ATOM 1573 O O . ALA A 1 201 ? 5.616 4.213 -9.582 1.00 90.69 201 ALA A O 1
ATOM 1574 N N . LEU A 1 202 ? 3.942 4.374 -11.086 1.00 95.50 202 LEU A N 1
ATOM 1575 C CA . LEU A 1 202 ? 4.813 4.332 -12.259 1.00 95.50 202 LEU A CA 1
ATOM 1576 C C . LEU A 1 202 ? 5.769 5.537 -12.255 1.00 95.50 202 LEU A C 1
ATOM 1578 O O . LEU A 1 202 ? 6.980 5.359 -12.368 1.00 95.50 202 LEU A O 1
ATOM 1582 N N . ASP A 1 203 ? 5.227 6.746 -12.095 1.00 95.31 203 ASP A N 1
ATOM 1583 C CA . ASP A 1 203 ? 5.996 7.992 -12.145 1.00 95.31 203 ASP A CA 1
ATOM 1584 C C . ASP A 1 203 ? 6.993 8.101 -10.982 1.00 95.31 203 ASP A C 1
ATOM 1586 O O . ASP A 1 203 ? 8.162 8.419 -11.201 1.00 95.31 203 ASP A O 1
ATOM 1590 N N . GLU A 1 204 ? 6.565 7.774 -9.758 1.00 92.31 204 GLU A N 1
ATOM 1591 C CA . GLU A 1 204 ? 7.421 7.755 -8.569 1.00 92.31 204 GLU A CA 1
ATOM 1592 C C . GLU A 1 204 ? 8.590 6.783 -8.755 1.00 92.31 204 GLU A C 1
ATOM 1594 O O . GLU A 1 204 ? 9.740 7.172 -8.561 1.00 92.31 204 GLU A O 1
ATOM 1599 N N . THR A 1 205 ? 8.332 5.555 -9.209 1.00 92.25 205 THR A N 1
ATOM 1600 C CA . THR A 1 205 ? 9.380 4.534 -9.382 1.00 92.25 205 THR A CA 1
ATOM 1601 C C . THR A 1 205 ? 10.378 4.912 -10.482 1.00 92.25 205 THR A C 1
ATOM 1603 O O . THR A 1 205 ? 11.580 4.703 -10.323 1.00 92.25 205 THR A O 1
ATOM 1606 N N . ILE A 1 206 ? 9.916 5.518 -11.582 1.00 94.06 206 ILE A N 1
ATOM 1607 C CA . ILE A 1 206 ? 10.803 5.999 -12.658 1.00 94.06 206 ILE A CA 1
ATOM 1608 C C . ILE A 1 206 ? 11.636 7.202 -12.205 1.00 94.06 206 ILE A C 1
ATOM 1610 O O . ILE A 1 206 ? 12.775 7.363 -12.638 1.00 94.06 206 ILE A O 1
ATOM 1614 N N . SER A 1 207 ? 11.085 8.048 -11.332 1.00 91.56 207 SER A N 1
ATOM 1615 C CA . SER A 1 207 ? 11.800 9.211 -10.796 1.00 91.56 207 SER A CA 1
ATOM 1616 C C . SER A 1 207 ? 12.876 8.851 -9.766 1.00 91.56 207 SER A C 1
ATOM 1618 O O . SER A 1 207 ? 13.767 9.660 -9.502 1.00 91.56 207 SER A O 1
ATOM 1620 N N . GLN A 1 208 ? 12.812 7.654 -9.177 1.00 88.88 208 GLN A N 1
ATOM 1621 C CA . GLN A 1 208 ? 13.808 7.200 -8.215 1.00 88.88 208 GLN A CA 1
ATOM 1622 C C . GLN A 1 208 ? 15.120 6.852 -8.918 1.00 88.88 208 GLN A C 1
ATOM 1624 O O . GLN A 1 208 ? 15.165 6.042 -9.842 1.00 88.88 208 GLN A O 1
ATOM 1629 N N . SER A 1 209 ? 16.224 7.418 -8.433 1.00 84.69 209 SER A N 1
ATOM 1630 C CA . SER A 1 209 ? 17.559 7.001 -8.857 1.00 84.69 209 SER A CA 1
ATOM 1631 C C . SER A 1 209 ? 17.843 5.577 -8.384 1.00 84.69 209 SER A C 1
ATOM 1633 O O . SER A 1 209 ? 17.700 5.268 -7.200 1.00 84.69 209 SER A O 1
ATOM 1635 N N . TYR A 1 210 ? 18.322 4.717 -9.285 1.00 85.50 210 TYR A N 1
ATOM 1636 C CA . TYR A 1 210 ? 18.838 3.411 -8.886 1.00 85.50 210 TYR A CA 1
ATOM 1637 C C . TYR A 1 210 ? 20.088 3.592 -8.011 1.00 85.50 210 TYR A C 1
ATOM 1639 O O . TYR A 1 210 ? 21.104 4.114 -8.463 1.00 85.50 210 TYR A O 1
ATOM 1647 N N . GLY A 1 211 ? 20.011 3.162 -6.749 1.00 82.06 211 GLY A N 1
ATOM 1648 C CA . GLY A 1 211 ? 21.089 3.317 -5.763 1.00 82.06 211 GLY A CA 1
ATOM 1649 C C . GLY A 1 211 ? 22.159 2.217 -5.786 1.00 82.06 211 GLY A C 1
ATOM 1650 O O . GLY A 1 211 ? 22.986 2.160 -4.878 1.00 82.06 211 GLY A O 1
ATOM 1651 N N . GLY A 1 212 ? 22.122 1.301 -6.758 1.00 86.56 212 GLY A N 1
ATOM 1652 C CA . GLY A 1 212 ? 23.054 0.173 -6.836 1.00 86.56 212 GLY A CA 1
ATOM 1653 C C . GLY A 1 212 ? 24.357 0.480 -7.583 1.00 86.56 212 GLY A C 1
ATOM 1654 O O . GLY A 1 212 ? 24.567 1.560 -8.127 1.00 86.56 212 GLY A O 1
ATOM 1655 N N . SER A 1 213 ? 25.255 -0.508 -7.620 1.00 89.56 213 SER A N 1
ATOM 1656 C CA . SER A 1 213 ? 26.540 -0.400 -8.322 1.00 89.56 213 SER A CA 1
ATOM 1657 C C . SER A 1 213 ? 26.387 -0.658 -9.829 1.00 89.56 213 SER A C 1
ATOM 1659 O O . SER A 1 213 ? 25.713 -1.627 -10.195 1.00 89.56 213 SER A O 1
ATOM 1661 N N . PRO A 1 214 ? 27.082 0.093 -10.710 1.00 88.88 214 PRO A N 1
ATOM 1662 C CA . PRO A 1 214 ? 27.157 -0.210 -12.144 1.00 88.88 214 PRO A CA 1
ATOM 1663 C C . PRO A 1 214 ? 27.619 -1.640 -12.462 1.00 88.88 214 PRO A C 1
ATOM 1665 O O . PRO A 1 214 ? 27.239 -2.203 -13.486 1.00 88.88 214 PRO A O 1
ATOM 1668 N N . ALA A 1 215 ? 28.393 -2.271 -11.571 1.00 90.38 215 ALA A N 1
ATOM 1669 C CA . ALA A 1 215 ? 28.823 -3.661 -11.736 1.00 90.38 215 ALA A CA 1
ATOM 1670 C C . ALA A 1 215 ? 27.645 -4.658 -11.777 1.00 90.38 215 ALA A C 1
ATOM 1672 O O . ALA A 1 215 ? 27.750 -5.712 -12.402 1.00 90.38 215 ALA A O 1
ATOM 1673 N N . ASN A 1 216 ? 26.505 -4.311 -11.169 1.00 92.56 216 ASN A N 1
ATOM 1674 C CA . ASN A 1 216 ? 25.314 -5.161 -11.142 1.00 92.56 216 ASN A CA 1
ATOM 1675 C C . ASN A 1 216 ? 24.534 -5.134 -12.465 1.00 92.56 216 ASN A C 1
ATOM 1677 O O . ASN A 1 216 ? 23.668 -5.976 -12.687 1.00 92.56 216 ASN A O 1
ATOM 1681 N N . CYS A 1 217 ? 24.831 -4.191 -13.365 1.00 94.19 217 CYS A N 1
ATOM 1682 C CA . CYS A 1 217 ? 24.094 -4.034 -14.615 1.00 94.19 217 CYS A CA 1
ATOM 1683 C C . CYS A 1 217 ? 24.182 -5.277 -15.511 1.00 94.19 217 CYS A C 1
ATOM 1685 O O . CYS A 1 217 ? 23.208 -5.660 -16.146 1.00 94.19 217 CYS A O 1
ATOM 1687 N N . VAL A 1 218 ? 25.331 -5.947 -15.579 1.00 94.12 218 VAL A N 1
ATOM 1688 C CA . VAL A 1 218 ? 25.449 -7.139 -16.432 1.00 94.12 218 VAL A CA 1
ATOM 1689 C C . VAL A 1 218 ? 24.755 -8.342 -15.792 1.00 94.12 218 VAL A C 1
ATOM 1691 O O . VAL A 1 218 ? 24.033 -9.062 -16.477 1.00 94.12 218 VAL A O 1
ATOM 1694 N N . SER A 1 219 ? 24.931 -8.543 -14.482 1.00 94.19 219 SER A N 1
ATOM 1695 C CA . SER A 1 219 ? 24.396 -9.712 -13.775 1.00 94.19 219 SER A CA 1
ATOM 1696 C C . SER A 1 219 ? 22.876 -9.677 -13.611 1.00 94.19 219 SER A C 1
ATOM 1698 O O . SER A 1 219 ? 22.238 -10.724 -13.683 1.00 94.19 219 SER A O 1
ATOM 1700 N N . LEU A 1 220 ? 22.281 -8.494 -13.428 1.00 94.50 220 LEU A N 1
ATOM 1701 C CA . LEU A 1 220 ? 20.837 -8.354 -13.218 1.00 94.50 220 LEU A CA 1
ATOM 1702 C C . LEU A 1 220 ? 20.028 -8.324 -14.518 1.00 94.50 220 LEU A C 1
ATOM 1704 O O . LEU A 1 220 ? 18.832 -8.601 -14.483 1.00 94.50 220 LEU A O 1
ATOM 1708 N N . ARG A 1 221 ? 20.648 -8.012 -15.666 1.00 95.50 221 ARG A N 1
ATOM 1709 C CA . ARG A 1 221 ? 19.914 -7.758 -16.917 1.00 95.50 221 ARG A CA 1
ATOM 1710 C C . ARG A 1 221 ? 18.992 -8.904 -17.323 1.00 95.50 221 ARG A C 1
ATOM 1712 O O . ARG A 1 221 ? 17.848 -8.647 -17.669 1.00 95.50 221 ARG A O 1
ATOM 1719 N N . GLY A 1 222 ? 19.472 -10.147 -17.277 1.00 96.25 222 GLY A N 1
ATOM 1720 C CA . GLY A 1 222 ? 18.670 -11.305 -17.690 1.00 96.25 222 GLY A CA 1
ATOM 1721 C C . GLY A 1 222 ? 17.404 -11.476 -16.848 1.00 96.25 222 GLY A C 1
ATOM 1722 O O . GLY A 1 222 ? 16.328 -11.677 -17.397 1.00 96.25 222 GLY A O 1
ATOM 1723 N N . MET A 1 223 ? 17.529 -11.322 -15.529 1.00 96.81 223 MET A N 1
ATOM 1724 C CA . MET A 1 223 ? 16.400 -11.389 -14.597 1.00 96.81 223 MET A CA 1
ATOM 1725 C C . MET A 1 223 ? 15.406 -10.250 -14.843 1.00 96.81 223 MET A C 1
ATOM 1727 O O . MET A 1 223 ? 14.219 -10.496 -14.983 1.00 96.81 223 MET A O 1
ATOM 1731 N N . VAL A 1 224 ? 15.894 -9.013 -14.971 1.00 96.62 224 VAL A N 1
ATOM 1732 C CA . VAL A 1 224 ? 15.039 -7.828 -15.145 1.00 96.62 224 VAL A CA 1
ATOM 1733 C C . VAL A 1 224 ? 14.303 -7.837 -16.487 1.00 96.62 224 VAL A C 1
ATOM 1735 O O . VAL A 1 224 ? 13.137 -7.452 -16.550 1.00 96.62 224 VAL A O 1
ATOM 1738 N N . GLU A 1 225 ? 14.963 -8.266 -17.568 1.00 97.25 225 GLU A N 1
ATOM 1739 C CA . GLU A 1 225 ? 14.309 -8.386 -18.876 1.00 97.25 225 GLU A CA 1
ATOM 1740 C C . GLU A 1 225 ? 13.281 -9.536 -18.881 1.00 97.25 225 GLU A C 1
ATOM 1742 O O . GLU A 1 225 ? 12.223 -9.403 -19.486 1.00 97.25 225 GLU A O 1
ATOM 1747 N N . HIS A 1 226 ? 13.523 -10.624 -18.144 1.00 97.44 226 HIS A N 1
ATOM 1748 C CA . HIS A 1 226 ? 12.526 -11.684 -17.971 1.00 97.44 226 HIS A CA 1
ATOM 1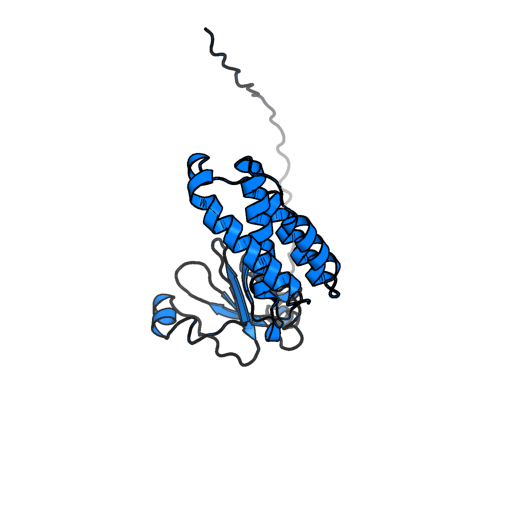749 C C . HIS A 1 226 ? 11.309 -11.209 -17.157 1.00 97.44 226 HIS A C 1
ATOM 1751 O O . HIS A 1 226 ? 10.170 -11.366 -17.593 1.00 97.44 226 HIS A O 1
ATOM 1757 N N . ASP A 1 227 ? 11.541 -10.536 -16.026 1.00 97.25 227 ASP A N 1
ATOM 1758 C CA . ASP A 1 227 ? 10.475 -10.005 -15.169 1.00 97.25 227 ASP A CA 1
ATOM 1759 C C . ASP A 1 227 ? 9.585 -8.998 -15.918 1.00 97.25 227 ASP A C 1
ATOM 1761 O O . ASP A 1 227 ? 8.370 -8.952 -15.702 1.00 97.25 227 ASP A O 1
ATOM 1765 N N . VAL A 1 228 ? 10.164 -8.174 -16.806 1.00 97.81 228 VAL A N 1
ATOM 1766 C CA . VAL A 1 228 ? 9.379 -7.222 -17.605 1.00 97.81 228 VAL A CA 1
ATOM 1767 C C . VAL A 1 228 ? 8.600 -7.903 -18.733 1.00 97.81 228 VAL A C 1
ATOM 1769 O O . VAL A 1 228 ? 7.508 -7.443 -19.070 1.00 97.81 228 VAL A O 1
ATOM 1772 N N . GLU A 1 229 ? 9.114 -8.990 -19.312 1.00 97.81 229 GLU A N 1
ATOM 1773 C CA . GLU A 1 229 ? 8.386 -9.791 -20.303 1.00 97.81 229 GLU A CA 1
ATOM 1774 C C . GLU A 1 229 ? 7.135 -10.426 -19.686 1.00 97.81 229 GLU A C 1
ATOM 1776 O O . GLU A 1 229 ? 6.033 -10.258 -20.225 1.00 97.81 229 GLU A O 1
ATOM 1781 N N . ASP A 1 230 ? 7.281 -11.059 -18.520 1.00 97.75 230 ASP A N 1
ATOM 1782 C CA . ASP A 1 230 ? 6.169 -11.641 -17.764 1.00 97.75 230 ASP A CA 1
ATOM 1783 C C . ASP A 1 230 ? 5.158 -10.570 -17.333 1.00 97.75 230 ASP A C 1
ATOM 1785 O O . ASP A 1 230 ? 3.945 -10.745 -17.492 1.00 97.75 230 ASP A O 1
ATOM 1789 N N . ALA A 1 231 ? 5.642 -9.415 -16.869 1.00 97.38 231 ALA A N 1
ATOM 1790 C CA . ALA A 1 231 ? 4.797 -8.278 -16.518 1.00 97.38 231 ALA A CA 1
ATOM 1791 C C . ALA A 1 231 ? 3.974 -7.768 -17.714 1.00 97.38 231 ALA A C 1
ATOM 1793 O O . ALA A 1 231 ? 2.763 -7.570 -17.603 1.00 97.38 231 ALA A O 1
ATOM 1794 N N . VAL A 1 232 ? 4.603 -7.568 -18.878 1.00 97.56 232 VAL A N 1
ATOM 1795 C CA . VAL A 1 232 ? 3.903 -7.115 -20.091 1.00 97.56 232 VAL A CA 1
ATOM 1796 C C . VAL A 1 232 ? 2.883 -8.151 -20.552 1.00 97.56 232 VAL A C 1
ATOM 1798 O O . VAL A 1 232 ? 1.784 -7.774 -20.962 1.00 97.56 232 VAL A O 1
ATOM 1801 N N . LYS A 1 233 ? 3.213 -9.444 -20.477 1.00 97.44 233 LYS A N 1
ATOM 1802 C CA . LYS A 1 233 ? 2.273 -10.523 -20.793 1.00 97.44 233 LYS A CA 1
ATOM 1803 C C . LYS A 1 233 ? 1.043 -10.465 -19.885 1.00 97.44 233 LYS A C 1
ATOM 1805 O O . LYS A 1 233 ? -0.074 -10.423 -20.399 1.00 97.44 233 LYS A O 1
ATOM 1810 N N . LEU A 1 234 ? 1.241 -10.357 -18.572 1.00 96.56 234 LEU A N 1
ATOM 1811 C CA . LEU A 1 234 ? 0.152 -10.252 -17.599 1.00 96.56 234 LEU A CA 1
ATOM 1812 C C . LEU A 1 234 ? -0.770 -9.063 -17.901 1.00 96.56 234 LEU A C 1
ATOM 1814 O O . LEU A 1 234 ? -1.988 -9.212 -17.967 1.00 96.56 234 LEU A O 1
ATOM 1818 N N . LEU A 1 235 ? -0.190 -7.887 -18.150 1.00 96.00 235 LEU A N 1
ATOM 1819 C CA . LEU A 1 235 ? -0.948 -6.671 -18.453 1.00 96.00 235 LEU A CA 1
ATOM 1820 C C . LEU A 1 235 ? -1.700 -6.753 -19.803 1.00 96.00 235 LEU A C 1
ATOM 1822 O O . LEU A 1 235 ? -2.716 -6.081 -19.985 1.00 96.00 235 LEU A O 1
ATOM 1826 N N . ARG A 1 236 ? -1.240 -7.574 -20.762 1.00 95.38 236 ARG A N 1
ATOM 1827 C CA . ARG A 1 236 ? -1.978 -7.860 -22.012 1.00 95.38 236 ARG A CA 1
ATOM 1828 C C . ARG A 1 236 ? -3.180 -8.758 -21.773 1.00 95.38 236 ARG A C 1
ATOM 1830 O O . ARG A 1 236 ? -4.246 -8.493 -22.321 1.00 95.38 236 ARG A O 1
ATOM 1837 N N . GLU A 1 237 ? -2.991 -9.809 -20.987 1.00 95.06 237 GLU A N 1
ATOM 1838 C CA . GLU A 1 237 ? -4.001 -10.840 -20.747 1.00 95.06 237 GLU A CA 1
ATOM 1839 C C . GLU A 1 237 ? -5.108 -10.354 -19.793 1.00 95.06 237 GLU A C 1
ATOM 1841 O O . GLU A 1 237 ? -6.257 -10.775 -19.925 1.00 95.06 237 GLU A O 1
ATOM 1846 N N . HIS A 1 238 ? -4.799 -9.415 -18.888 1.00 91.44 238 HIS A N 1
ATOM 1847 C CA . HIS A 1 238 ? -5.704 -8.989 -17.816 1.00 91.44 238 HIS A CA 1
ATOM 1848 C C . HIS A 1 238 ? -5.952 -7.474 -17.789 1.00 91.44 238 HIS A C 1
ATOM 1850 O O . HIS A 1 238 ? -5.245 -6.724 -17.119 1.00 91.44 238 HIS A O 1
ATOM 1856 N N . GLN A 1 239 ? -7.007 -7.018 -18.470 1.00 85.25 239 GLN A N 1
ATOM 1857 C CA . GLN A 1 239 ? -7.479 -5.626 -18.412 1.00 85.25 239 GLN A CA 1
ATOM 1858 C C . GLN A 1 239 ? -8.374 -5.397 -17.179 1.00 85.25 239 GLN A C 1
ATOM 1860 O O . GLN A 1 239 ? -9.265 -6.209 -16.917 1.00 85.25 239 GLN A O 1
ATOM 1865 N N . ILE A 1 240 ? -8.159 -4.291 -16.453 1.00 76.00 240 ILE A N 1
ATOM 1866 C CA . ILE A 1 240 ? -8.919 -3.901 -15.242 1.00 76.00 240 ILE A CA 1
ATOM 1867 C C . ILE A 1 240 ? -9.706 -2.598 -15.406 1.00 76.00 240 ILE A C 1
ATOM 1869 O O . ILE A 1 240 ? -9.341 -1.757 -16.258 1.00 76.00 240 ILE A O 1
#

pLDDT: mean 84.46, std 18.58, range [39.47, 98.38]

Foldseek 3Di:
DDDDDDDDDDDDDDDDDDDDDDDPDPPPPPPPPPPPPVVVVPDQQKDFQAAAPDDFTETEMEGHQVCLAPQVSVVVVCCVRCVPGPPYKYFYHYPPFDDDHHYHPVVCVVVVHCVRGPGQWMDGPNDIPHHVCVRNNQVNDQQCRHDDPCSNVLLQLLLLLLLLLLLCVVLVNDDDCLNVLNLVLLVQQPPPSSSVNSVVSSVVSNPDHDPDDSVCSVVCVVVSVVSNVVSSVSSVVDRD